Protein AF-A0A953UYG4-F1 (afdb_monomer_lite)

Foldseek 3Di:
DDDDDDDDDDDDDDDDDDDDDDDDDDDDDDDDDDDDDDDDDDDDDDDDDDDDDDDPPPPPPPPQDWFWAFWWAFLQGRTQDLHCPVCVVSDDQADPVPRGGIDQAAPVPRHGQTGDTRDDPDDDTAGQQADPPPRHGGSNNVVLLVQLLVLLVVWPDDPVLSVCLSVLLVCQQPVDPCVVVSLVSVLVRLVVTDPVSNVVNCVSRVRRGDPVSNCSNPPDD

pLDDT: mean 76.31, std 25.93, range [29.81, 98.38]

Sequence (221 aa):
MRSAAHRDTILSDGKEKESRGGCPRTKGRKDYGQKIDGRRTLSVGQEGSRGAVGEEGEVRRRPYVKGYDVAQICPNGHVTNSSSGHLPEHNEKFCSKCGAETIAACPSCQAPIRGAYWGGMGLSYEKPSHCSACGSPYPWTSAAIAAANELAAETEISEMDRESLPDIIENLVRDTPRSTVAAARMMRILAKVKPWAAEGFKSILVDVITEGARKMIWPGP

Secondary structure (DSSP, 8-state):
---------------------PPP------------------------------------------EEEEPEE-TT--EEES-TTT-GGG--SB-TTT-PBPBSB-TTT-PBPEEEEESSS-PPP---SB-TTT-PBPHHHHHHHHHHHHHHHTS---HHHHHHHHHHHHHHHHT-TTHHHHHHHHHHHHTTS-HHHHHHHHHHHTTTS-HHHHHHHS---

Structure (mmCIF, N/CA/C/O backbone):
data_AF-A0A953UYG4-F1
#
_entry.id   AF-A0A953UYG4-F1
#
loop_
_atom_site.group_PDB
_atom_site.id
_atom_site.type_symbol
_atom_site.label_atom_id
_atom_site.label_alt_id
_atom_site.label_comp_id
_atom_site.label_asym_id
_atom_site.label_entity_id
_atom_site.label_seq_id
_atom_site.pdbx_PDB_ins_code
_atom_site.Cartn_x
_atom_site.Cartn_y
_atom_site.Cartn_z
_atom_site.occupancy
_atom_site.B_iso_or_equiv
_atom_site.auth_seq_id
_atom_site.auth_comp_id
_atom_site.auth_asym_id
_atom_site.auth_atom_id
_atom_site.pdbx_PDB_model_num
ATOM 1 N N . MET A 1 1 ? -12.871 -2.999 72.176 1.00 39.38 1 MET A N 1
ATOM 2 C CA . MET A 1 1 ? -12.328 -4.005 73.114 1.00 39.38 1 MET A CA 1
ATOM 3 C C . MET A 1 1 ? -11.383 -4.912 72.331 1.00 39.38 1 MET A C 1
ATOM 5 O O . MET A 1 1 ? -11.870 -5.500 71.385 1.00 39.38 1 MET A O 1
ATOM 9 N N . ARG A 1 2 ? -10.078 -4.907 72.688 1.00 36.50 2 ARG A N 1
ATOM 10 C CA . ARG A 1 2 ? -9.062 -6.005 72.701 1.00 36.50 2 ARG A CA 1
ATOM 11 C C . ARG A 1 2 ? -9.047 -7.014 71.519 1.00 36.50 2 ARG A C 1
ATOM 13 O O . ARG A 1 2 ? -10.085 -7.557 71.205 1.00 36.50 2 ARG A O 1
ATOM 20 N N . SER A 1 3 ? -7.939 -7.461 70.914 1.00 36.38 3 SER A N 1
ATOM 21 C CA . SER A 1 3 ? -6.489 -7.364 71.167 1.00 36.38 3 SER A CA 1
ATOM 22 C C . SER A 1 3 ? -5.727 -8.191 70.098 1.00 36.38 3 SER A C 1
ATOM 24 O O . SER A 1 3 ? -6.308 -9.130 69.567 1.00 36.38 3 SER A O 1
ATOM 26 N N . ALA A 1 4 ? -4.426 -7.888 69.933 1.00 41.50 4 ALA A N 1
ATOM 27 C CA . ALA A 1 4 ? -3.289 -8.721 69.471 1.00 41.50 4 ALA A CA 1
ATOM 28 C C . ALA A 1 4 ? -3.276 -9.216 68.003 1.00 41.50 4 ALA A C 1
ATOM 30 O O . ALA A 1 4 ? -4.186 -9.903 67.572 1.00 41.50 4 ALA A O 1
ATOM 31 N N . ALA A 1 5 ? -2.323 -8.877 67.124 1.00 45.81 5 ALA A N 1
ATOM 32 C CA . ALA A 1 5 ? -0.850 -8.836 67.185 1.00 45.81 5 ALA A CA 1
ATOM 33 C C . ALA A 1 5 ? -0.178 -10.213 67.356 1.00 45.81 5 ALA A C 1
ATOM 35 O O . ALA A 1 5 ? -0.148 -10.753 68.456 1.00 45.81 5 ALA A O 1
ATOM 36 N N . HIS A 1 6 ? 0.459 -10.698 66.283 1.00 42.06 6 HIS A N 1
ATOM 37 C CA . HIS A 1 6 ? 1.687 -11.489 66.361 1.00 42.06 6 HIS A CA 1
ATOM 38 C C . HIS A 1 6 ? 2.617 -11.131 65.192 1.00 42.06 6 HIS A C 1
ATOM 40 O O . HIS A 1 6 ? 2.247 -11.219 64.023 1.00 42.06 6 HIS A O 1
ATOM 46 N N . ARG A 1 7 ? 3.810 -10.659 65.565 1.00 45.12 7 ARG A N 1
ATOM 47 C CA . ARG A 1 7 ? 5.036 -10.614 64.762 1.00 45.12 7 ARG A CA 1
ATOM 48 C C . ARG A 1 7 ? 5.577 -12.042 64.633 1.00 45.12 7 ARG A C 1
ATOM 50 O O . ARG A 1 7 ? 5.354 -12.824 65.551 1.00 45.12 7 ARG A O 1
ATOM 57 N N . ASP A 1 8 ? 6.316 -12.328 63.561 1.00 38.56 8 ASP A N 1
ATOM 58 C CA . ASP A 1 8 ? 7.735 -12.681 63.688 1.00 38.56 8 ASP A CA 1
ATOM 59 C C . ASP A 1 8 ? 8.488 -12.599 62.351 1.00 38.56 8 ASP A C 1
ATOM 61 O O . ASP A 1 8 ? 7.983 -12.893 61.270 1.00 38.56 8 ASP A O 1
ATOM 65 N N . THR A 1 9 ? 9.711 -12.105 62.491 1.00 40.59 9 THR A N 1
ATOM 66 C CA . THR A 1 9 ? 10.762 -11.847 61.506 1.00 40.5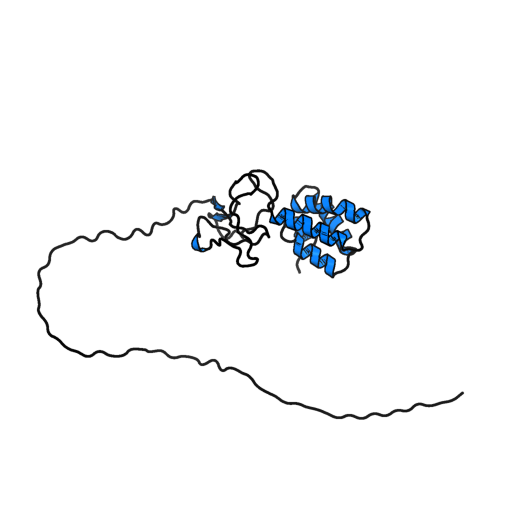9 9 THR A CA 1
ATOM 67 C C . THR A 1 9 ? 11.719 -13.049 61.497 1.00 40.59 9 THR A C 1
ATOM 69 O O . THR A 1 9 ? 11.889 -13.650 62.552 1.00 40.59 9 THR A O 1
ATOM 72 N N . ILE A 1 10 ? 12.413 -13.347 60.384 1.00 41.28 10 ILE A N 1
ATOM 73 C CA . ILE A 1 10 ? 13.892 -13.511 60.291 1.00 41.28 10 ILE A CA 1
ATOM 74 C C . ILE A 1 10 ? 14.334 -14.096 58.930 1.00 41.28 10 ILE A C 1
ATOM 76 O O . ILE A 1 10 ? 13.702 -14.972 58.351 1.00 41.28 10 ILE A O 1
ATOM 80 N N . LEU A 1 11 ? 15.452 -13.519 58.473 1.00 36.12 11 LEU A N 1
ATOM 81 C CA . LEU A 1 11 ? 16.311 -13.746 57.309 1.00 36.12 11 LEU A CA 1
ATOM 82 C C . LEU A 1 11 ? 16.712 -15.206 57.026 1.00 36.12 11 LEU A C 1
ATOM 84 O O . LEU A 1 11 ? 16.889 -15.987 57.955 1.00 36.12 11 LEU A O 1
ATOM 88 N N . SER A 1 12 ? 17.102 -15.484 55.772 1.00 35.72 12 SER A N 1
ATOM 89 C CA . SER A 1 12 ? 18.407 -16.102 55.452 1.00 35.72 12 SER A CA 1
ATOM 90 C C . SER A 1 12 ? 18.819 -15.851 53.998 1.00 35.72 12 SER A C 1
ATOM 92 O O . SER A 1 12 ? 18.030 -16.032 53.075 1.00 35.72 12 SER A O 1
ATOM 94 N N . ASP A 1 13 ? 20.081 -15.456 53.838 1.00 35.00 13 ASP A N 1
ATOM 95 C CA . ASP A 1 13 ? 20.862 -15.345 52.609 1.00 35.00 13 ASP A CA 1
ATOM 96 C C . ASP A 1 13 ? 20.917 -16.631 51.766 1.00 35.00 13 ASP A C 1
ATOM 98 O O . ASP A 1 13 ? 21.004 -17.740 52.290 1.00 35.00 13 ASP A O 1
ATOM 102 N N . GLY A 1 14 ? 21.014 -16.460 50.445 1.00 32.56 14 GLY A N 1
ATOM 103 C CA . GLY A 1 14 ? 21.319 -17.528 49.493 1.00 32.56 14 GLY A CA 1
ATOM 104 C C . GLY A 1 14 ? 21.992 -16.975 48.240 1.00 32.56 14 GLY A C 1
ATOM 105 O O . GLY A 1 14 ? 21.358 -16.805 47.205 1.00 32.56 14 GLY A O 1
ATOM 106 N N . LYS A 1 15 ? 23.288 -16.654 48.345 1.00 33.22 15 LYS A N 1
ATOM 107 C CA . LYS A 1 15 ? 24.180 -16.438 47.196 1.00 33.22 15 LYS A CA 1
ATOM 108 C C . LYS A 1 15 ? 24.344 -17.759 46.449 1.00 33.22 15 LYS A C 1
ATOM 110 O O . LYS A 1 15 ? 24.968 -18.666 46.993 1.00 33.22 15 LYS A O 1
ATOM 115 N N . GLU A 1 16 ? 23.937 -17.816 45.187 1.00 33.72 16 GLU A N 1
ATOM 116 C CA . GLU A 1 16 ? 24.403 -18.853 44.269 1.00 33.72 16 GLU A CA 1
ATOM 117 C C . GLU A 1 16 ? 25.251 -18.218 43.165 1.00 33.72 16 GLU A C 1
ATOM 119 O O . GLU A 1 16 ? 24.840 -17.306 42.445 1.00 33.72 16 GLU A O 1
ATOM 124 N N . LYS A 1 17 ? 26.513 -18.642 43.141 1.00 33.78 17 LYS A N 1
ATOM 125 C CA . LYS A 1 17 ? 27.549 -18.213 42.213 1.00 33.78 17 LYS A CA 1
ATOM 126 C C . LYS A 1 17 ? 27.496 -19.085 40.958 1.00 33.78 17 LYS A C 1
ATOM 128 O O . LYS A 1 17 ? 27.528 -20.300 41.058 1.00 33.78 17 LYS A O 1
ATOM 133 N N . GLU A 1 18 ? 27.581 -18.409 39.814 1.00 31.17 18 GLU A N 1
ATOM 134 C CA . GLU A 1 18 ? 28.552 -18.691 38.750 1.00 31.17 18 GLU A CA 1
ATOM 135 C C . GLU A 1 18 ? 28.450 -20.034 38.001 1.00 31.17 18 GLU A C 1
ATOM 137 O O . GLU A 1 18 ? 28.912 -21.073 38.456 1.00 31.17 18 GLU A O 1
ATOM 142 N N . SER A 1 19 ? 28.062 -19.967 36.724 1.00 32.56 19 SER A N 1
ATOM 143 C CA . SER A 1 19 ? 28.770 -20.752 35.710 1.00 32.56 19 SER A CA 1
ATOM 144 C C . SER A 1 19 ? 28.952 -19.947 34.425 1.00 32.56 19 SER A C 1
ATOM 146 O O . SER A 1 19 ? 28.030 -19.395 33.827 1.00 32.56 19 SER A O 1
ATOM 148 N N . ARG A 1 20 ? 30.229 -19.813 34.075 1.00 32.91 20 ARG A N 1
ATOM 149 C CA . ARG A 1 20 ? 30.775 -19.128 32.910 1.00 32.91 20 ARG A CA 1
ATOM 150 C C . ARG A 1 20 ? 30.663 -20.067 31.708 1.00 32.91 20 ARG A C 1
ATOM 152 O O . ARG A 1 20 ? 31.150 -21.189 31.773 1.00 32.91 20 ARG A O 1
ATOM 159 N N . GLY A 1 21 ? 30.113 -19.579 30.601 1.00 31.81 21 GLY A N 1
ATOM 160 C CA . GLY A 1 21 ? 30.112 -20.259 29.302 1.00 31.81 21 GLY A CA 1
ATOM 161 C C . GLY A 1 21 ? 30.611 -19.329 28.201 1.00 31.81 21 GLY A C 1
ATOM 162 O O . GLY A 1 21 ? 29.876 -19.005 27.277 1.00 31.81 21 GLY A O 1
ATOM 163 N N . GLY A 1 22 ? 31.837 -18.818 28.341 1.00 30.91 22 GLY A N 1
ATOM 164 C CA . GLY A 1 22 ? 32.493 -18.009 27.315 1.00 30.91 22 GLY A CA 1
ATOM 165 C C . GLY A 1 22 ? 33.200 -18.896 26.292 1.00 30.91 22 GLY A C 1
ATOM 166 O O . GLY A 1 22 ? 34.128 -19.618 26.647 1.00 30.91 22 GLY A O 1
ATOM 167 N N . CYS A 1 23 ? 32.796 -18.817 25.023 1.00 30.58 23 CYS A N 1
ATOM 168 C CA . CYS A 1 23 ? 33.543 -19.396 23.906 1.00 30.58 23 CYS A CA 1
ATOM 169 C C . CYS A 1 23 ? 34.694 -18.441 23.520 1.00 30.58 23 CYS A C 1
ATOM 171 O O . CYS A 1 23 ? 34.428 -17.288 23.162 1.00 30.58 23 CYS A O 1
ATOM 173 N N . PRO A 1 24 ? 35.970 -18.857 23.599 1.00 39.06 24 PRO A N 1
ATOM 174 C CA . PRO A 1 24 ? 37.096 -17.969 23.344 1.00 39.06 24 PRO A CA 1
ATOM 175 C C . PRO A 1 24 ? 37.288 -17.711 21.842 1.00 39.06 24 PRO A C 1
ATOM 177 O O . PRO A 1 24 ? 37.420 -18.633 21.040 1.00 39.06 24 PRO A O 1
ATOM 180 N N . ARG A 1 25 ? 37.357 -16.427 21.467 1.00 34.06 25 ARG A N 1
ATOM 181 C CA . ARG A 1 25 ? 37.841 -15.960 20.158 1.00 34.06 25 ARG A CA 1
ATOM 182 C C . ARG A 1 25 ? 39.358 -16.150 20.081 1.00 34.06 25 ARG A C 1
ATOM 184 O O . ARG A 1 25 ? 40.099 -15.422 20.739 1.00 34.06 25 ARG A O 1
ATOM 191 N N . THR A 1 26 ? 39.832 -17.068 19.245 1.00 38.75 26 THR A N 1
ATOM 192 C CA . THR A 1 26 ? 41.249 -17.152 18.873 1.00 38.75 26 THR A CA 1
ATOM 193 C C . THR A 1 26 ? 41.558 -16.157 17.750 1.00 38.75 26 THR A C 1
ATOM 195 O O . THR A 1 26 ? 40.914 -16.125 16.703 1.00 38.75 26 THR A O 1
ATOM 198 N N . LYS A 1 27 ? 42.551 -15.292 17.987 1.00 32.50 27 LYS A N 1
ATOM 199 C CA . LYS A 1 27 ? 43.183 -14.444 16.971 1.00 32.50 27 LYS A CA 1
ATOM 200 C C . LYS A 1 27 ? 44.289 -15.238 16.271 1.00 32.50 27 LYS A C 1
ATOM 202 O O . LYS A 1 27 ? 45.218 -15.668 16.939 1.00 32.50 27 LYS A O 1
ATOM 207 N N . GLY A 1 28 ? 44.206 -15.298 14.940 1.00 30.52 28 GLY A N 1
ATOM 208 C CA . GLY A 1 28 ? 45.319 -15.226 13.984 1.00 30.52 28 GLY A CA 1
ATOM 209 C C . GLY A 1 28 ? 46.341 -16.367 13.928 1.00 30.52 28 GLY A C 1
ATOM 210 O O . GLY A 1 28 ? 47.062 -16.607 14.885 1.00 30.52 28 GLY A O 1
ATOM 211 N N . ARG A 1 29 ? 46.562 -16.914 12.726 1.00 32.84 29 ARG A N 1
ATOM 212 C CA . ARG A 1 29 ? 47.823 -16.762 11.971 1.00 32.84 29 ARG A CA 1
ATOM 213 C C . ARG A 1 29 ? 47.749 -17.460 10.611 1.00 32.84 29 ARG A C 1
ATOM 215 O O . ARG A 1 29 ? 46.879 -18.280 10.357 1.00 32.84 29 ARG A O 1
ATOM 222 N N . LYS A 1 30 ? 48.647 -16.986 9.753 1.00 29.81 30 LYS A N 1
ATOM 223 C CA . LYS A 1 30 ? 48.839 -17.241 8.330 1.00 29.81 30 LYS A CA 1
ATOM 224 C C . LYS A 1 30 ? 49.456 -18.622 8.052 1.00 29.81 30 LYS A C 1
ATOM 226 O O . LYS A 1 30 ? 49.882 -19.309 8.972 1.00 29.81 30 LYS A O 1
ATOM 231 N N . ASP A 1 31 ? 49.602 -18.867 6.751 1.00 30.83 31 ASP A N 1
ATOM 232 C CA . ASP A 1 31 ? 50.612 -19.698 6.087 1.00 30.83 31 ASP A CA 1
ATOM 233 C C . ASP A 1 31 ? 50.230 -21.158 5.814 1.00 30.83 31 ASP A C 1
ATOM 235 O O . ASP A 1 31 ? 50.430 -22.052 6.628 1.00 30.83 31 ASP A O 1
ATOM 239 N N . TYR A 1 32 ? 49.788 -21.404 4.576 1.00 30.25 32 TYR A N 1
ATOM 240 C CA . TYR A 1 32 ? 50.032 -22.669 3.885 1.00 30.25 32 TYR A CA 1
ATOM 241 C C . TYR A 1 32 ? 50.841 -22.390 2.617 1.00 30.25 32 TYR A C 1
ATOM 243 O O . TYR A 1 32 ? 50.308 -22.184 1.530 1.00 30.25 32 TYR A O 1
ATOM 251 N N . GLY A 1 33 ? 52.160 -22.355 2.793 1.00 30.53 33 GLY A N 1
ATOM 252 C CA . GLY A 1 33 ? 53.114 -22.697 1.750 1.00 30.53 33 GLY A CA 1
ATOM 253 C C . GLY A 1 33 ? 53.632 -24.099 2.047 1.00 30.53 33 GLY A C 1
ATOM 254 O O . GLY A 1 33 ? 54.219 -24.322 3.106 1.00 30.53 33 GLY A O 1
ATOM 255 N N . GLN A 1 34 ? 53.431 -25.042 1.129 1.00 36.84 34 GLN A N 1
ATOM 256 C CA . GLN A 1 34 ? 54.135 -26.319 1.156 1.00 36.84 34 GLN A CA 1
ATOM 257 C C . GLN A 1 34 ? 54.789 -26.594 -0.192 1.00 36.84 34 GLN A C 1
ATOM 259 O O . GLN A 1 34 ? 54.310 -26.193 -1.249 1.00 36.84 34 GLN A O 1
ATOM 264 N N . LYS A 1 35 ? 55.987 -27.153 -0.064 1.00 32.31 35 LYS A N 1
ATOM 265 C CA . LYS A 1 35 ? 57.132 -27.011 -0.947 1.00 32.31 35 LYS A CA 1
ATOM 266 C C . LYS A 1 35 ? 57.137 -28.044 -2.074 1.00 32.31 35 LYS A C 1
ATOM 268 O O . LYS A 1 35 ? 56.640 -29.154 -1.936 1.00 32.31 35 LYS A O 1
ATOM 273 N N . ILE A 1 36 ? 57.782 -27.599 -3.144 1.00 38.97 36 ILE A N 1
ATOM 274 C CA . ILE A 1 36 ? 58.425 -28.309 -4.250 1.00 38.97 36 ILE A CA 1
ATOM 275 C C . ILE A 1 36 ? 59.192 -29.582 -3.847 1.00 38.97 36 ILE A C 1
ATOM 277 O O . ILE A 1 36 ? 59.795 -29.617 -2.780 1.00 38.97 36 ILE A O 1
ATOM 281 N N . ASP A 1 37 ? 59.231 -30.569 -4.751 1.00 31.84 37 ASP A N 1
ATOM 282 C CA . ASP A 1 37 ? 60.480 -31.091 -5.340 1.00 31.84 37 ASP A CA 1
ATOM 283 C C . ASP A 1 37 ? 60.201 -32.131 -6.444 1.00 31.84 37 ASP A C 1
ATOM 285 O O . ASP A 1 37 ? 59.310 -32.966 -6.306 1.00 31.84 37 ASP A O 1
ATOM 289 N N . GLY A 1 38 ? 60.979 -32.106 -7.540 1.00 30.59 38 GLY A N 1
ATOM 290 C CA . GLY A 1 38 ? 60.938 -33.197 -8.530 1.00 30.59 38 GLY A CA 1
ATOM 291 C C . GLY A 1 38 ? 61.385 -32.924 -9.974 1.00 30.59 38 GLY A C 1
ATOM 292 O O . GLY A 1 38 ? 60.670 -33.267 -10.905 1.00 30.59 38 GLY A O 1
ATOM 293 N N . ARG A 1 39 ? 62.567 -32.327 -10.160 1.00 35.28 39 ARG A N 1
ATOM 294 C CA . ARG A 1 39 ? 63.442 -32.313 -11.360 1.00 35.28 39 ARG A CA 1
ATOM 295 C C . ARG A 1 39 ? 63.070 -33.263 -12.535 1.00 35.28 39 ARG A C 1
ATOM 297 O O . ARG A 1 39 ? 63.245 -34.476 -12.427 1.00 35.28 39 ARG A O 1
ATOM 304 N N . ARG A 1 40 ? 62.805 -32.704 -13.729 1.00 35.16 40 ARG A N 1
ATOM 305 C CA . ARG A 1 40 ? 63.274 -33.264 -15.018 1.00 35.16 40 ARG A CA 1
ATOM 306 C C . ARG A 1 40 ? 63.489 -32.151 -16.059 1.00 35.16 40 ARG A C 1
ATOM 308 O O . ARG A 1 40 ? 62.920 -31.073 -15.968 1.00 35.16 40 ARG A O 1
ATOM 315 N N . THR A 1 41 ? 64.437 -32.414 -16.942 1.00 35.06 41 THR A N 1
ATOM 316 C CA . THR A 1 41 ? 65.363 -31.514 -17.637 1.00 35.06 41 THR A CA 1
ATOM 317 C C . THR A 1 41 ? 64.832 -30.786 -18.875 1.00 35.06 41 THR A C 1
ATOM 319 O O . THR A 1 41 ? 63.903 -31.228 -19.540 1.00 35.06 41 THR A O 1
ATOM 322 N N . LEU A 1 42 ? 65.534 -29.688 -19.165 1.00 32.84 42 LEU A N 1
ATOM 323 C CA . LEU A 1 42 ? 65.460 -28.759 -20.293 1.00 32.84 42 LEU A CA 1
ATOM 324 C C . LEU A 1 42 ? 65.431 -29.425 -21.680 1.00 32.84 42 LEU A C 1
ATOM 326 O O . LEU A 1 42 ? 66.208 -30.338 -21.948 1.00 32.84 42 LEU A O 1
ATOM 330 N N . SER A 1 43 ? 64.677 -28.829 -22.605 1.00 32.06 43 SER A N 1
ATOM 331 C CA . SER A 1 43 ? 65.174 -28.597 -23.966 1.00 32.06 43 SER A CA 1
ATOM 332 C C . SER A 1 43 ? 64.632 -27.270 -24.498 1.00 32.06 43 SER A C 1
ATOM 334 O O . SER A 1 43 ? 63.452 -26.949 -24.380 1.00 32.06 43 SER A O 1
ATOM 336 N N . VAL A 1 44 ? 65.576 -26.466 -24.976 1.00 31.55 44 VAL A N 1
ATOM 337 C CA . VAL A 1 44 ? 65.423 -25.133 -25.548 1.00 31.55 44 VAL A CA 1
ATOM 338 C C . VAL A 1 44 ? 64.911 -25.272 -26.979 1.00 31.55 44 VAL A C 1
ATOM 340 O O . VAL A 1 44 ? 65.448 -26.063 -27.747 1.00 31.55 44 VAL A O 1
ATOM 343 N N . GLY A 1 45 ? 63.922 -24.459 -27.336 1.00 32.28 45 GLY A N 1
ATOM 344 C CA . GLY A 1 45 ? 63.483 -24.235 -28.708 1.00 32.28 45 GLY A CA 1
ATOM 345 C C . GLY A 1 45 ? 62.920 -22.824 -28.817 1.00 32.28 45 GLY A C 1
ATOM 346 O O . GLY A 1 45 ? 61.723 -22.616 -28.647 1.00 32.28 45 GLY A O 1
ATOM 347 N N . GLN A 1 46 ? 63.803 -21.842 -29.007 1.00 32.03 46 GLN A N 1
ATOM 348 C CA . GLN A 1 46 ? 63.424 -20.514 -29.478 1.00 32.03 46 GLN A CA 1
ATOM 349 C C . GLN A 1 46 ? 63.107 -20.609 -30.965 1.00 32.03 46 GLN A C 1
ATOM 351 O O . GLN A 1 46 ? 63.980 -20.998 -31.726 1.00 32.03 46 GLN A O 1
ATOM 356 N N . GLU A 1 47 ? 61.928 -20.146 -31.365 1.00 30.77 47 GLU A N 1
ATOM 357 C CA . GLU A 1 47 ? 61.736 -19.440 -32.630 1.00 30.77 47 GLU A CA 1
ATOM 358 C C . GLU A 1 47 ? 60.503 -18.541 -32.494 1.00 30.77 47 GLU A C 1
ATOM 360 O O . GLU A 1 47 ? 59.395 -18.986 -32.200 1.00 30.77 47 GLU A O 1
ATOM 365 N N . GLY A 1 48 ? 60.732 -17.232 -32.589 1.00 30.38 48 GLY A N 1
ATOM 366 C CA . GLY A 1 48 ? 59.700 -16.220 -32.438 1.00 30.38 48 GLY A CA 1
ATOM 367 C C . GLY A 1 48 ? 58.922 -16.000 -33.728 1.00 30.38 48 GLY A C 1
ATOM 368 O O . GLY A 1 48 ? 59.491 -15.956 -34.813 1.00 30.38 48 GLY A O 1
ATOM 369 N N . SER A 1 49 ? 57.626 -15.735 -33.602 1.00 31.84 49 SER A N 1
ATOM 370 C CA . SER A 1 49 ? 56.888 -14.959 -34.598 1.00 31.84 49 SER A CA 1
ATOM 371 C C . SER A 1 49 ? 55.675 -14.279 -33.958 1.00 31.84 49 SER A C 1
ATOM 373 O O . SER A 1 49 ? 54.687 -14.893 -33.584 1.00 31.84 49 SER A O 1
ATOM 375 N N . ARG A 1 50 ? 55.838 -12.967 -33.766 1.00 31.20 50 ARG A N 1
ATOM 376 C CA . ARG A 1 50 ? 54.869 -11.893 -34.027 1.00 31.20 50 ARG A CA 1
ATOM 377 C C . ARG A 1 50 ? 53.374 -12.238 -33.882 1.00 31.20 50 ARG A C 1
ATOM 379 O O . ARG A 1 50 ? 52.765 -12.753 -34.804 1.00 31.20 50 ARG A O 1
ATOM 386 N N . GLY A 1 51 ? 52.801 -11.741 -32.785 1.00 31.20 51 GLY A N 1
ATOM 387 C CA . GLY A 1 51 ? 51.658 -10.822 -32.808 1.00 31.20 51 GLY A CA 1
ATOM 388 C C . GLY A 1 51 ? 50.300 -11.353 -33.273 1.00 31.20 51 GLY A C 1
ATOM 389 O O . GLY A 1 51 ? 50.039 -11.421 -34.464 1.00 31.20 51 GLY A O 1
ATOM 390 N N . ALA A 1 52 ? 49.389 -11.516 -32.315 1.00 33.69 52 ALA A N 1
ATOM 391 C CA . ALA A 1 52 ? 48.030 -10.976 -32.389 1.00 33.69 52 ALA A CA 1
ATOM 392 C C . ALA A 1 52 ? 47.469 -10.918 -30.959 1.00 33.69 52 ALA A C 1
ATOM 394 O O . ALA A 1 52 ? 47.032 -11.919 -30.401 1.00 33.69 52 ALA A O 1
ATOM 395 N N . VAL A 1 53 ? 47.558 -9.743 -30.338 1.00 39.00 53 VAL A N 1
ATOM 396 C CA . VAL A 1 53 ? 46.705 -9.382 -29.200 1.00 39.00 53 VAL A CA 1
ATOM 397 C C . VAL A 1 53 ? 45.363 -8.959 -29.793 1.00 39.00 53 VAL A C 1
ATOM 399 O O . VAL A 1 53 ? 45.310 -8.031 -30.595 1.00 39.00 53 VAL A O 1
ATOM 402 N N . GLY A 1 54 ? 44.309 -9.674 -29.427 1.00 40.00 54 GLY A N 1
ATOM 403 C CA . GLY A 1 54 ? 42.913 -9.425 -29.778 1.00 40.00 54 GLY A CA 1
ATOM 404 C C . GLY A 1 54 ? 42.153 -10.701 -29.420 1.00 40.00 54 GLY A C 1
ATOM 405 O O . GLY A 1 54 ? 42.554 -11.772 -29.843 1.00 40.00 54 GLY A O 1
ATOM 406 N N . GLU A 1 55 ? 41.148 -10.724 -28.562 1.00 42.47 55 GLU A N 1
ATOM 407 C CA . GLU A 1 55 ? 40.215 -9.685 -28.161 1.00 42.47 55 GLU A CA 1
ATOM 408 C C . GLU A 1 55 ? 40.349 -9.397 -26.662 1.00 42.47 55 GLU A C 1
ATOM 410 O O . GLU A 1 55 ? 40.182 -10.279 -25.817 1.00 42.47 55 GLU A O 1
ATOM 415 N N . GLU A 1 56 ? 40.633 -8.142 -26.315 1.00 37.66 56 GLU A N 1
ATOM 416 C CA . GLU A 1 56 ? 40.326 -7.657 -24.977 1.00 37.66 56 GLU A CA 1
ATOM 417 C C . GLU A 1 56 ? 38.815 -7.792 -24.803 1.00 37.66 56 GLU A C 1
ATOM 419 O O . GLU A 1 56 ? 38.042 -7.164 -25.526 1.00 37.66 56 GLU A O 1
ATOM 424 N N . GLY A 1 57 ? 38.401 -8.672 -23.890 1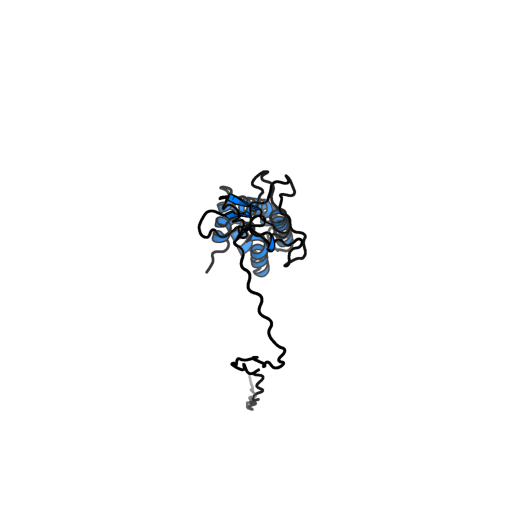.00 43.81 57 GLY A N 1
ATOM 425 C CA . GLY A 1 57 ? 37.009 -8.843 -23.517 1.00 43.81 57 GLY A CA 1
ATOM 426 C C . GLY A 1 57 ? 36.445 -7.497 -23.095 1.00 43.81 57 GLY A C 1
ATOM 427 O O . GLY A 1 57 ? 36.688 -7.029 -21.982 1.00 43.81 57 GLY A O 1
ATOM 428 N N . GLU A 1 58 ? 35.712 -6.868 -24.007 1.00 43.28 58 GLU A N 1
ATOM 429 C CA . GLU A 1 58 ? 34.969 -5.655 -23.749 1.00 43.28 58 GLU A CA 1
ATOM 430 C C . GLU A 1 58 ? 33.989 -5.990 -22.628 1.00 43.28 58 GLU A C 1
ATOM 432 O O . GLU A 1 58 ? 32.979 -6.671 -22.830 1.00 43.28 58 GLU A O 1
ATOM 437 N N . VAL A 1 59 ? 34.321 -5.572 -21.402 1.00 50.97 59 VAL A N 1
ATOM 438 C CA . VAL A 1 59 ? 33.359 -5.522 -20.307 1.00 50.97 59 VAL A CA 1
ATOM 439 C C . VAL A 1 59 ? 32.239 -4.658 -20.849 1.00 50.97 59 VAL A C 1
ATOM 441 O O . VAL A 1 59 ? 32.383 -3.437 -20.890 1.00 50.97 59 VAL A O 1
ATOM 444 N N . ARG A 1 60 ? 31.167 -5.294 -21.339 1.00 57.00 60 ARG A N 1
ATOM 445 C CA . ARG A 1 60 ? 29.969 -4.630 -21.843 1.00 57.00 60 ARG A CA 1
ATOM 446 C C . ARG A 1 60 ? 29.454 -3.763 -20.709 1.00 57.00 60 ARG A C 1
ATOM 448 O O . ARG A 1 60 ? 28.699 -4.227 -19.855 1.00 57.00 60 ARG A O 1
ATOM 455 N N . ARG A 1 61 ? 29.908 -2.511 -20.657 1.00 59.62 61 ARG A N 1
ATOM 456 C CA . ARG A 1 61 ? 29.379 -1.521 -19.735 1.00 59.62 61 ARG A CA 1
ATOM 457 C C . ARG A 1 61 ? 27.935 -1.369 -20.164 1.00 59.62 61 ARG A C 1
ATOM 459 O O . ARG A 1 61 ? 27.671 -0.814 -21.229 1.00 59.62 61 ARG A O 1
ATOM 466 N N . ARG A 1 62 ? 27.015 -1.951 -19.386 1.00 59.44 62 ARG A N 1
ATOM 467 C CA . ARG A 1 62 ? 25.581 -1.760 -19.600 1.00 59.44 62 ARG A CA 1
ATOM 468 C C . ARG A 1 62 ? 25.375 -0.249 -19.743 1.00 59.44 62 ARG A C 1
ATOM 470 O O . ARG A 1 62 ? 25.836 0.478 -18.858 1.00 59.44 62 ARG A O 1
ATOM 477 N N . PRO A 1 63 ? 24.808 0.236 -20.862 1.00 60.59 63 PRO A N 1
ATOM 478 C CA . PRO A 1 63 ? 24.637 1.664 -21.059 1.00 60.59 63 PRO A CA 1
ATOM 479 C C . PRO A 1 63 ? 23.862 2.205 -19.861 1.00 60.59 63 PRO A C 1
ATOM 481 O O . PRO A 1 63 ? 22.829 1.653 -19.485 1.00 60.59 63 PRO A O 1
ATOM 484 N N . TYR A 1 64 ? 24.410 3.233 -19.217 1.00 66.06 64 TYR A N 1
ATOM 485 C CA . TYR A 1 64 ? 23.784 3.886 -18.075 1.00 66.06 64 TYR A CA 1
ATOM 486 C C . TYR A 1 64 ? 22.569 4.666 -18.585 1.00 66.06 64 TYR A C 1
ATOM 488 O O . TYR A 1 64 ? 22.666 5.844 -18.933 1.00 66.06 64 TYR A O 1
ATOM 496 N N . VAL A 1 65 ? 21.437 3.978 -18.725 1.00 69.19 65 VAL A N 1
ATOM 497 C CA . VAL A 1 65 ? 20.174 4.586 -19.138 1.00 69.19 65 VAL A CA 1
ATOM 498 C C . VAL A 1 65 ? 19.534 5.191 -17.900 1.00 69.19 65 VAL A C 1
ATOM 500 O O . VAL A 1 65 ? 19.257 4.494 -16.926 1.00 69.19 65 VAL A O 1
ATOM 503 N N . LYS A 1 66 ? 19.310 6.507 -17.928 1.00 82.88 66 LYS A N 1
ATOM 504 C CA . LYS A 1 66 ? 18.570 7.180 -16.863 1.00 82.88 66 LYS A CA 1
ATOM 505 C C . LYS A 1 66 ? 17.089 6.825 -16.974 1.00 82.88 66 LYS A C 1
ATOM 507 O O . LYS A 1 66 ? 16.509 6.999 -18.044 1.00 82.88 66 LYS A O 1
ATOM 512 N N . GLY A 1 67 ? 16.472 6.367 -15.892 1.00 88.94 67 GLY A N 1
ATOM 513 C CA . GLY A 1 67 ? 15.059 6.008 -15.884 1.00 88.94 67 GLY A CA 1
ATOM 514 C C . GLY A 1 67 ? 14.641 5.179 -14.676 1.00 88.94 67 GLY A C 1
ATOM 515 O O . GLY A 1 67 ? 15.459 4.775 -13.852 1.00 88.94 67 GLY A O 1
ATOM 516 N N . TYR A 1 68 ? 13.338 4.932 -14.580 1.00 92.31 68 TYR A N 1
ATOM 517 C CA . TYR A 1 68 ? 12.802 3.955 -13.639 1.00 92.31 68 TYR A CA 1
ATOM 518 C C . TYR A 1 68 ? 13.066 2.541 -14.152 1.00 92.31 68 TYR A C 1
ATOM 520 O O . TYR A 1 68 ? 12.802 2.245 -15.317 1.00 92.31 68 TYR A O 1
ATOM 528 N N . ASP A 1 69 ? 13.553 1.678 -13.269 1.00 93.81 69 ASP A N 1
ATOM 529 C CA . ASP A 1 69 ? 13.608 0.240 -13.507 1.00 93.81 69 ASP A CA 1
ATOM 530 C C . ASP A 1 69 ? 12.230 -0.403 -13.245 1.00 93.81 69 ASP A C 1
ATOM 532 O O . ASP A 1 69 ? 11.233 0.279 -12.984 1.00 93.81 69 ASP A O 1
ATOM 536 N N . VAL A 1 70 ? 12.177 -1.728 -13.291 1.00 95.94 70 VAL A N 1
ATOM 537 C CA . VAL A 1 70 ? 11.039 -2.555 -12.914 1.00 95.94 70 VAL A CA 1
ATOM 538 C C . VAL A 1 70 ? 11.295 -3.164 -11.539 1.00 95.94 70 VAL A C 1
ATOM 540 O O . VAL A 1 70 ? 12.355 -3.749 -11.300 1.00 95.94 70 VAL A O 1
ATOM 543 N N . ALA A 1 71 ? 10.327 -3.059 -10.632 1.00 97.44 71 ALA A N 1
ATOM 544 C CA . ALA A 1 71 ? 10.383 -3.739 -9.343 1.00 97.44 71 ALA A CA 1
ATOM 545 C C . ALA A 1 71 ? 9.727 -5.123 -9.396 1.00 97.44 71 ALA A C 1
ATOM 547 O O . ALA A 1 71 ? 8.686 -5.303 -10.019 1.00 97.44 71 ALA A O 1
ATOM 548 N N . GLN A 1 72 ? 10.302 -6.070 -8.656 1.00 97.75 72 GLN A N 1
ATOM 549 C CA . GLN A 1 72 ? 9.681 -7.322 -8.252 1.00 97.75 72 GLN A CA 1
ATOM 550 C C . GLN A 1 72 ? 9.213 -7.235 -6.801 1.00 97.75 72 GLN A C 1
ATOM 552 O O . GLN A 1 72 ? 10.004 -7.045 -5.867 1.00 97.75 72 GLN A O 1
ATOM 557 N N . ILE A 1 73 ? 7.911 -7.400 -6.607 1.00 97.81 73 ILE A N 1
ATOM 558 C CA . ILE A 1 73 ? 7.249 -7.283 -5.307 1.00 97.81 73 ILE A CA 1
ATOM 559 C C . ILE A 1 73 ? 6.277 -8.448 -5.176 1.00 97.81 73 ILE A C 1
ATOM 561 O O . ILE A 1 73 ? 5.613 -8.812 -6.142 1.00 97.81 73 ILE A O 1
ATOM 565 N N . CYS A 1 74 ? 6.184 -9.068 -4.003 1.00 97.75 74 CYS A N 1
ATOM 566 C CA . CYS A 1 74 ? 5.175 -10.104 -3.795 1.00 97.75 74 CYS A CA 1
ATOM 567 C C . CYS A 1 74 ? 3.777 -9.500 -3.556 1.00 97.75 74 CYS A C 1
ATOM 569 O O . CYS A 1 74 ? 3.676 -8.341 -3.146 1.00 97.75 74 CYS A O 1
ATOM 571 N N . PRO A 1 75 ? 2.688 -10.269 -3.730 1.00 97.00 75 PRO A N 1
ATOM 572 C CA . PRO A 1 75 ? 1.329 -9.807 -3.451 1.00 97.00 75 PRO A CA 1
ATOM 573 C C . PRO A 1 75 ? 1.108 -9.275 -2.027 1.00 97.00 75 PRO A C 1
ATOM 575 O O . PRO A 1 75 ? 0.229 -8.447 -1.832 1.00 97.00 75 PRO A O 1
ATOM 578 N N . ASN A 1 76 ? 1.939 -9.682 -1.060 1.00 95.62 76 ASN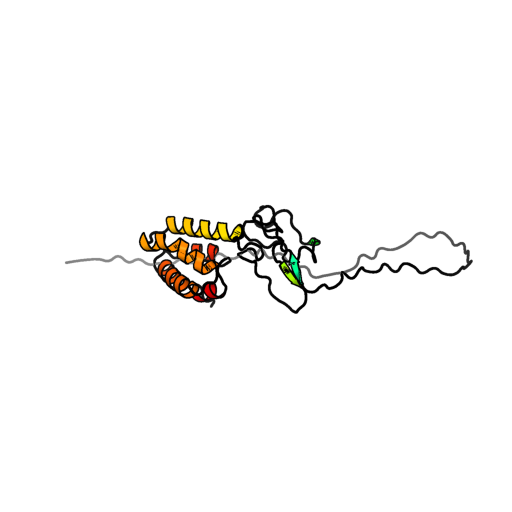 A N 1
ATOM 579 C CA . ASN A 1 76 ? 1.907 -9.185 0.322 1.00 95.62 76 ASN A CA 1
ATOM 580 C C . ASN A 1 76 ? 2.723 -7.891 0.527 1.00 95.62 76 ASN A C 1
ATOM 582 O O . ASN A 1 76 ? 2.790 -7.365 1.632 1.00 95.62 76 ASN A O 1
ATOM 586 N N . GLY A 1 77 ? 3.368 -7.368 -0.519 1.00 95.19 77 GLY A N 1
ATOM 587 C CA . GLY A 1 77 ? 4.019 -6.056 -0.500 1.00 95.19 77 GLY A CA 1
ATOM 588 C C . GLY A 1 77 ? 5.473 -6.060 -0.036 1.00 95.19 77 GLY A C 1
ATOM 589 O O . GLY A 1 77 ? 6.015 -4.990 0.256 1.00 95.19 77 GLY A O 1
ATOM 590 N N . HIS A 1 78 ? 6.119 -7.227 0.030 1.00 96.00 78 HIS A N 1
ATOM 591 C CA . HIS A 1 78 ? 7.561 -7.319 0.243 1.00 96.00 78 HIS A CA 1
ATOM 592 C C . HIS A 1 78 ? 8.301 -7.056 -1.069 1.00 96.00 78 HIS A C 1
ATOM 594 O O . HIS A 1 78 ? 8.155 -7.804 -2.038 1.00 96.00 78 HIS A O 1
ATOM 600 N N . VAL A 1 79 ? 9.115 -6.000 -1.083 1.00 96.50 79 VAL A N 1
ATOM 601 C CA . VAL A 1 79 ? 10.011 -5.687 -2.200 1.00 96.50 79 VAL A CA 1
ATOM 602 C C . VAL A 1 79 ? 11.148 -6.706 -2.204 1.00 96.50 79 VAL A C 1
ATOM 604 O O . VAL A 1 79 ? 11.885 -6.803 -1.224 1.00 96.50 79 VAL A O 1
ATOM 607 N N . THR A 1 80 ? 11.264 -7.467 -3.291 1.00 96.50 80 THR A N 1
ATOM 608 C CA . THR A 1 80 ? 12.344 -8.452 -3.487 1.00 96.50 80 THR A CA 1
ATOM 609 C C . THR A 1 80 ? 13.498 -7.839 -4.263 1.00 96.50 80 THR A C 1
ATOM 611 O O . THR A 1 80 ? 14.640 -7.899 -3.825 1.00 96.50 80 THR A O 1
ATOM 614 N N . ASN A 1 81 ? 13.184 -7.128 -5.345 1.00 96.00 81 ASN A N 1
ATOM 615 C CA . ASN A 1 81 ? 14.154 -6.359 -6.102 1.00 96.00 81 ASN A CA 1
ATOM 616 C C . ASN A 1 81 ? 13.499 -5.078 -6.611 1.00 96.00 81 ASN A C 1
ATOM 618 O O . ASN A 1 81 ? 12.488 -5.137 -7.299 1.00 96.00 81 ASN A O 1
ATOM 622 N N . SER A 1 82 ? 14.050 -3.909 -6.300 1.00 95.56 82 SER A N 1
ATOM 623 C CA . SER A 1 82 ? 13.552 -2.644 -6.856 1.00 95.56 82 SER A CA 1
ATOM 624 C C . SER A 1 82 ? 14.111 -2.347 -8.252 1.00 95.56 82 SER A C 1
ATOM 626 O O . SER A 1 82 ? 13.676 -1.390 -8.881 1.00 95.56 82 SER A O 1
ATOM 628 N N . SER A 1 83 ? 15.081 -3.132 -8.725 1.00 94.44 83 SER A N 1
ATOM 629 C CA . SER A 1 83 ? 15.874 -2.872 -9.928 1.00 94.44 83 SER A CA 1
ATOM 630 C C . SER A 1 83 ? 16.090 -4.144 -10.754 1.00 94.44 83 SER A C 1
ATOM 632 O O . SER A 1 83 ? 17.221 -4.548 -11.017 1.00 94.44 83 SER A O 1
ATOM 634 N N . SER A 1 84 ? 15.002 -4.825 -11.116 1.00 94.69 84 SER A N 1
ATOM 635 C CA . SER A 1 84 ? 15.057 -6.163 -11.727 1.00 94.69 84 SER A CA 1
ATOM 636 C C . SER A 1 84 ? 15.698 -6.221 -13.113 1.00 94.69 84 SER A C 1
ATOM 638 O O . SER A 1 84 ? 16.224 -7.271 -13.493 1.00 94.69 84 SER A O 1
ATOM 640 N N . GLY A 1 85 ? 15.695 -5.115 -13.864 1.00 92.00 85 GLY A N 1
ATOM 641 C CA . GLY A 1 85 ? 16.398 -5.005 -15.137 1.00 92.00 85 GLY A CA 1
ATOM 642 C C . GLY A 1 85 ? 17.897 -4.754 -14.961 1.00 92.00 85 GLY A C 1
ATOM 643 O O . GLY A 1 85 ? 18.715 -5.385 -15.641 1.00 92.00 85 GLY A O 1
ATOM 644 N N . HIS A 1 86 ? 18.278 -3.857 -14.045 1.00 90.81 86 HIS A N 1
ATOM 645 C CA . HIS A 1 86 ? 19.684 -3.512 -13.810 1.00 90.81 86 HIS A CA 1
ATOM 646 C C . HIS A 1 86 ? 20.432 -4.565 -12.991 1.00 90.81 86 HIS A C 1
ATOM 648 O O . HIS A 1 86 ? 21.576 -4.863 -13.332 1.00 90.81 86 HIS A O 1
ATOM 654 N N . LEU A 1 87 ? 19.786 -5.137 -11.972 1.00 90.94 87 LEU A N 1
ATOM 655 C CA . LEU A 1 87 ? 20.344 -6.115 -11.033 1.00 90.94 87 LEU A CA 1
ATOM 656 C C . LEU A 1 87 ? 19.555 -7.438 -11.075 1.00 90.94 87 LEU A C 1
ATOM 658 O O . LEU A 1 87 ? 18.931 -7.815 -10.077 1.00 90.94 87 LEU A O 1
ATOM 662 N N . PRO A 1 88 ? 19.519 -8.150 -12.217 1.00 94.81 88 PRO A N 1
ATOM 663 C CA . PRO A 1 88 ? 18.740 -9.380 -12.355 1.00 94.81 88 PRO A CA 1
ATOM 664 C C . PRO A 1 88 ? 19.189 -10.511 -11.417 1.00 94.81 88 PRO A C 1
ATOM 666 O O . PRO A 1 88 ? 18.413 -11.421 -11.146 1.00 94.81 88 PRO A O 1
ATOM 669 N N . GLU A 1 89 ? 20.414 -10.462 -10.897 1.00 94.56 89 GLU A N 1
ATOM 670 C CA . GLU A 1 89 ? 20.955 -11.393 -9.901 1.00 94.56 89 GLU A CA 1
ATOM 671 C C . GLU A 1 89 ? 20.225 -11.353 -8.550 1.00 94.56 89 GLU A C 1
ATOM 673 O O . GLU A 1 89 ? 20.331 -12.298 -7.771 1.00 94.56 89 GLU A O 1
ATOM 678 N N . HIS A 1 90 ? 19.477 -10.283 -8.273 1.00 94.12 90 HIS A N 1
ATOM 679 C CA . HIS A 1 90 ? 18.638 -10.157 -7.080 1.00 94.12 90 HIS A CA 1
ATOM 680 C C . HIS A 1 90 ? 17.178 -10.546 -7.334 1.00 94.12 90 HIS A C 1
ATOM 682 O O . HIS A 1 90 ? 16.348 -10.424 -6.436 1.00 94.12 90 HIS A O 1
ATOM 688 N N . ASN A 1 91 ? 16.838 -10.996 -8.545 1.00 96.25 91 ASN A N 1
ATOM 689 C CA . ASN A 1 91 ? 15.482 -11.426 -8.848 1.00 96.25 91 ASN A CA 1
ATOM 690 C C . ASN A 1 91 ? 15.153 -12.729 -8.115 1.00 96.25 91 ASN A C 1
ATOM 692 O O . ASN A 1 91 ? 15.846 -13.735 -8.258 1.00 96.25 91 ASN A O 1
ATOM 696 N N . GLU A 1 92 ? 14.040 -12.732 -7.388 1.00 95.88 92 GLU A N 1
ATOM 697 C CA . GLU A 1 92 ? 13.534 -13.908 -6.686 1.00 95.88 92 GLU A CA 1
ATOM 698 C C . GLU A 1 92 ? 12.187 -14.310 -7.289 1.00 95.88 92 GLU A C 1
ATOM 700 O O . GLU A 1 92 ? 11.264 -13.499 -7.335 1.00 95.88 92 GLU A O 1
ATOM 705 N N . LYS A 1 93 ? 12.034 -15.567 -7.733 1.00 97.50 93 LYS A N 1
ATOM 706 C CA . LYS A 1 93 ? 10.733 -16.064 -8.225 1.00 97.50 93 LYS A CA 1
ATOM 707 C C . LYS A 1 93 ? 9.681 -16.093 -7.110 1.00 97.50 93 LYS A C 1
ATOM 709 O O . LYS A 1 93 ? 8.518 -15.782 -7.340 1.00 97.50 93 LYS A O 1
ATOM 714 N N . PHE A 1 94 ? 10.098 -16.442 -5.898 1.00 98.38 94 PHE A N 1
ATOM 715 C CA . PHE A 1 94 ? 9.253 -16.465 -4.710 1.00 98.38 94 PHE A CA 1
ATOM 716 C C . PHE A 1 94 ? 9.872 -15.588 -3.638 1.00 98.38 94 PHE A C 1
ATOM 718 O O . PHE A 1 94 ? 11.085 -15.586 -3.459 1.00 98.38 94 PHE A O 1
ATOM 725 N N . CYS A 1 95 ? 9.032 -14.872 -2.904 1.00 97.75 95 CYS A N 1
ATOM 726 C CA . CYS A 1 95 ? 9.469 -14.006 -1.828 1.00 97.75 95 CYS A CA 1
ATOM 727 C C . CYS A 1 95 ? 10.146 -14.806 -0.712 1.00 97.75 95 CYS A C 1
ATOM 729 O O . CYS A 1 95 ? 9.493 -15.613 -0.049 1.00 97.75 95 CYS A O 1
ATOM 731 N N . SER A 1 96 ? 11.407 -14.493 -0.420 1.00 97.06 96 SER A N 1
ATOM 732 C CA . SER A 1 96 ? 12.158 -15.073 0.702 1.00 97.06 96 SER A CA 1
ATOM 733 C C . SER A 1 96 ? 11.527 -14.842 2.087 1.00 97.06 96 SER A C 1
ATOM 735 O O . SER A 1 96 ? 11.823 -15.581 3.023 1.00 97.06 96 SER A O 1
ATOM 737 N N . LYS A 1 97 ? 10.628 -13.856 2.236 1.00 96.44 97 LYS A N 1
ATOM 738 C CA . LYS A 1 97 ? 9.953 -13.543 3.511 1.00 96.44 97 LYS A CA 1
ATOM 739 C C . LYS A 1 97 ? 8.654 -14.313 3.743 1.00 96.44 97 LYS A C 1
ATOM 741 O O . LYS A 1 97 ? 8.339 -14.624 4.884 1.00 96.44 97 LYS A O 1
ATOM 746 N N . CYS A 1 98 ? 7.864 -14.563 2.697 1.00 96.94 98 CYS A N 1
ATOM 747 C CA . CYS A 1 98 ? 6.512 -15.123 2.850 1.00 96.94 98 CYS A CA 1
ATOM 748 C C . CYS A 1 98 ? 6.151 -16.232 1.852 1.00 96.94 98 CYS A C 1
ATOM 750 O O . CYS A 1 98 ? 5.020 -16.702 1.867 1.00 96.94 98 CYS A O 1
ATOM 752 N N . GLY A 1 99 ? 7.055 -16.618 0.950 1.00 97.50 99 GLY A N 1
ATOM 753 C CA . GLY A 1 99 ? 6.856 -17.716 -0.004 1.00 97.50 99 GLY A CA 1
ATOM 754 C C . GLY A 1 99 ? 5.928 -17.424 -1.189 1.00 97.50 99 GLY A C 1
ATOM 755 O O . GLY A 1 99 ? 5.823 -18.254 -2.085 1.00 97.50 99 GLY A O 1
ATOM 756 N N . ALA A 1 100 ? 5.276 -16.259 -1.238 1.00 97.88 100 ALA A N 1
ATOM 757 C CA . ALA A 1 100 ? 4.402 -15.887 -2.353 1.00 97.88 100 ALA A CA 1
ATOM 758 C C . ALA A 1 100 ? 5.207 -15.615 -3.637 1.00 97.88 100 ALA A C 1
ATOM 760 O O . ALA A 1 100 ? 6.286 -15.019 -3.572 1.00 97.88 100 ALA A O 1
ATOM 761 N N . GLU A 1 101 ? 4.674 -16.012 -4.795 1.00 98.25 101 GLU A N 1
ATOM 762 C CA . GLU A 1 101 ? 5.278 -15.718 -6.103 1.00 98.25 101 GLU A CA 1
ATOM 763 C C . GLU A 1 101 ? 5.357 -14.203 -6.327 1.00 98.25 101 GLU A C 1
ATOM 765 O O . GLU A 1 101 ? 4.418 -13.468 -6.012 1.00 98.25 101 GLU A O 1
ATOM 770 N N . THR A 1 102 ? 6.501 -13.715 -6.806 1.00 97.81 102 THR A N 1
ATOM 771 C CA . THR A 1 102 ? 6.712 -12.283 -7.031 1.00 97.81 102 THR A CA 1
ATOM 772 C C . THR A 1 102 ? 6.081 -11.839 -8.343 1.00 97.81 102 THR A C 1
ATOM 774 O O . THR A 1 102 ? 6.024 -12.580 -9.322 1.00 97.81 102 THR A O 1
ATOM 777 N N . ILE A 1 103 ? 5.614 -10.593 -8.376 1.00 98.38 103 ILE A N 1
ATOM 778 C CA . ILE A 1 103 ? 5.090 -9.960 -9.581 1.00 98.38 103 ILE A CA 1
ATOM 779 C C . ILE A 1 103 ? 5.993 -8.798 -9.987 1.00 98.38 103 ILE A C 1
ATOM 781 O O . ILE A 1 103 ? 6.504 -8.067 -9.140 1.00 98.38 103 ILE A O 1
ATOM 785 N N . ALA A 1 104 ? 6.180 -8.639 -11.297 1.00 97.88 104 ALA A N 1
ATOM 786 C CA . ALA A 1 104 ? 6.911 -7.525 -11.910 1.00 97.88 104 ALA A CA 1
ATOM 787 C C . ALA A 1 104 ? 6.002 -6.605 -12.744 1.00 97.88 104 ALA A C 1
ATOM 789 O O . ALA A 1 104 ? 6.440 -5.586 -13.274 1.00 97.88 104 ALA A O 1
ATOM 790 N N . ALA A 1 105 ? 4.726 -6.971 -12.873 1.00 98.25 105 ALA A N 1
ATOM 791 C CA . ALA A 1 105 ? 3.732 -6.274 -13.670 1.00 98.25 105 ALA A CA 1
ATOM 792 C C . ALA A 1 105 ? 2.417 -6.156 -12.897 1.00 98.25 105 ALA A C 1
ATOM 794 O O . ALA A 1 105 ? 2.089 -6.989 -12.050 1.00 98.25 105 ALA A O 1
ATOM 795 N N . CYS A 1 106 ? 1.660 -5.104 -13.193 1.00 98.38 106 CYS A N 1
ATOM 796 C CA . CYS A 1 106 ? 0.332 -4.892 -12.650 1.00 98.38 106 CYS A CA 1
ATOM 797 C C . CYS A 1 106 ? -0.595 -6.046 -13.070 1.00 98.38 106 CYS A C 1
ATOM 799 O O . CYS A 1 106 ? -0.787 -6.242 -14.269 1.00 98.38 106 CYS A O 1
ATOM 801 N N . PRO A 1 107 ? -1.246 -6.757 -12.132 1.00 98.00 107 PRO A N 1
ATOM 802 C CA . PRO A 1 107 ? -2.165 -7.837 -12.489 1.00 98.00 107 PRO A CA 1
ATOM 803 C C . PRO A 1 107 ? -3.348 -7.372 -13.353 1.00 98.00 107 PRO A C 1
ATOM 805 O O . PRO A 1 107 ? -3.872 -8.147 -14.146 1.00 98.00 107 PRO A O 1
ATOM 808 N N . SER A 1 108 ? -3.748 -6.101 -13.231 1.00 97.88 108 SER A N 1
ATOM 809 C CA . SER A 1 108 ? -4.926 -5.537 -13.901 1.00 97.88 108 SER A CA 1
ATOM 810 C C . SER A 1 108 ? -4.671 -5.089 -15.342 1.00 97.88 108 SER A C 1
ATOM 812 O O . SER A 1 108 ? -5.561 -5.206 -16.175 1.00 97.88 108 SER A O 1
ATOM 814 N N . CYS A 1 109 ? -3.481 -4.561 -15.649 1.00 98.00 109 CYS A N 1
ATOM 815 C CA . CYS A 1 109 ? -3.172 -4.005 -16.976 1.00 98.00 109 CYS A CA 1
ATOM 816 C C . CYS A 1 109 ? -1.840 -4.474 -17.575 1.00 98.00 109 CYS A C 1
ATOM 818 O O . CYS A 1 109 ? -1.476 -4.035 -18.660 1.00 98.00 109 CYS A O 1
ATOM 820 N N . GLN A 1 110 ? -1.098 -5.333 -16.872 1.00 98.12 110 GLN A N 1
ATOM 821 C CA . GLN A 1 110 ? 0.211 -5.869 -17.267 1.00 98.12 110 GLN A CA 1
ATOM 822 C C . GLN A 1 110 ? 1.327 -4.823 -17.445 1.00 98.12 110 GLN A C 1
ATOM 824 O O . GLN A 1 110 ? 2.441 -5.171 -17.831 1.00 98.12 110 GLN A O 1
ATOM 829 N N . ALA A 1 111 ? 1.086 -3.551 -17.107 1.00 97.94 111 ALA A N 1
ATOM 830 C CA . ALA A 1 111 ? 2.138 -2.541 -17.095 1.00 97.94 111 ALA A CA 1
ATOM 831 C C . ALA A 1 111 ? 3.227 -2.897 -16.060 1.00 97.94 111 ALA A C 1
ATOM 833 O O . ALA A 1 111 ? 2.875 -3.307 -14.948 1.00 97.94 111 ALA A O 1
ATOM 834 N N . PRO A 1 112 ? 4.525 -2.712 -16.369 1.00 97.81 112 PRO A N 1
ATOM 835 C CA . PRO A 1 112 ? 5.605 -2.975 -15.423 1.00 97.81 112 PRO A CA 1
ATOM 836 C C . PRO A 1 112 ? 5.453 -2.174 -14.127 1.00 97.81 112 PRO A C 1
ATOM 838 O O . PRO A 1 112 ? 5.098 -0.991 -14.145 1.00 97.81 112 PRO A O 1
ATOM 841 N N . ILE A 1 113 ? 5.741 -2.808 -12.991 1.00 97.94 113 ILE A N 1
ATOM 842 C CA . ILE A 1 113 ? 5.714 -2.140 -11.688 1.00 97.94 113 ILE A CA 1
ATOM 843 C C . ILE A 1 113 ? 6.913 -1.203 -11.616 1.00 97.94 113 ILE A C 1
ATOM 845 O O . ILE A 1 113 ? 8.056 -1.633 -11.757 1.00 97.94 113 ILE A O 1
ATOM 849 N N . ARG A 1 114 ? 6.657 0.084 -11.366 1.00 96.06 114 ARG A N 1
ATOM 850 C CA . ARG A 1 114 ? 7.706 1.101 -11.260 1.00 96.06 114 ARG A CA 1
ATOM 851 C C . ARG A 1 114 ? 8.700 0.742 -10.149 1.00 96.06 114 ARG A C 1
ATOM 853 O O . ARG A 1 114 ? 8.329 0.641 -8.976 1.00 96.06 114 ARG A O 1
ATOM 860 N N . GLY A 1 115 ? 9.953 0.560 -10.546 1.00 95.00 115 GLY A N 1
ATOM 861 C CA . GLY A 1 115 ? 11.091 0.282 -9.682 1.00 95.00 115 GLY A CA 1
ATOM 862 C C . GLY A 1 115 ? 11.859 1.528 -9.266 1.00 95.00 115 GLY A C 1
ATOM 863 O O . GLY A 1 115 ? 11.356 2.650 -9.340 1.00 95.00 115 GLY A O 1
ATOM 864 N N . ALA A 1 116 ? 13.081 1.323 -8.787 1.00 92.94 116 ALA A N 1
ATOM 865 C CA . ALA A 1 116 ? 13.977 2.392 -8.388 1.00 92.94 116 ALA A CA 1
ATOM 866 C C . ALA A 1 116 ? 14.386 3.239 -9.595 1.00 92.94 116 ALA A C 1
ATOM 868 O O . ALA A 1 116 ? 14.481 2.758 -10.726 1.00 92.94 116 ALA A O 1
ATOM 869 N N . TYR A 1 117 ? 14.633 4.519 -9.342 1.00 90.62 117 TYR A N 1
ATOM 870 C CA . TYR A 1 117 ? 15.148 5.422 -10.356 1.00 90.62 117 TYR A CA 1
ATOM 871 C C . TYR A 1 117 ? 16.673 5.321 -10.431 1.00 90.62 117 TYR A C 1
ATOM 873 O O . TYR A 1 117 ? 17.372 5.615 -9.461 1.00 90.62 117 TYR A O 1
ATOM 881 N N . TRP A 1 118 ? 17.184 4.953 -11.601 1.00 83.81 118 TRP A N 1
ATOM 882 C CA . TRP A 1 118 ? 18.605 4.944 -11.926 1.00 83.81 118 TRP A CA 1
ATOM 883 C C . TRP A 1 118 ? 18.913 6.215 -12.709 1.00 83.81 118 TRP A C 1
ATOM 885 O O . TRP A 1 118 ? 18.332 6.448 -13.762 1.00 83.81 118 TRP A O 1
ATOM 895 N N . GLY A 1 119 ? 19.781 7.091 -12.199 1.00 76.31 119 GLY A N 1
ATOM 896 C CA . GLY A 1 119 ? 20.092 8.348 -12.899 1.00 76.31 119 GLY A CA 1
ATOM 897 C C . GLY A 1 119 ? 20.476 9.545 -12.032 1.00 76.31 119 GLY A C 1
ATOM 898 O O . GLY A 1 119 ? 20.782 10.604 -12.585 1.00 76.31 119 GLY A O 1
ATOM 899 N N . GLY A 1 120 ? 20.454 9.395 -10.704 1.00 72.19 120 GLY A N 1
ATOM 900 C CA . GLY A 1 120 ? 20.827 10.418 -9.725 1.00 72.19 120 GLY A CA 1
ATOM 901 C C . GLY A 1 120 ? 21.269 9.801 -8.394 1.00 72.19 120 GLY A C 1
ATOM 902 O O . GLY A 1 120 ? 21.177 8.588 -8.207 1.00 72.19 120 GLY A O 1
ATOM 903 N N . MET A 1 121 ? 21.781 10.625 -7.476 1.00 67.38 121 MET A N 1
ATOM 904 C CA . MET A 1 121 ? 22.206 10.165 -6.149 1.00 67.38 121 MET A CA 1
ATOM 905 C C . MET A 1 121 ? 21.003 9.775 -5.275 1.00 67.38 121 MET A C 1
ATOM 907 O O . MET A 1 121 ? 20.152 10.610 -4.990 1.00 67.38 121 MET A O 1
ATOM 911 N N . GLY A 1 122 ? 20.994 8.525 -4.802 1.00 59.06 122 GLY A N 1
ATOM 912 C CA . GLY A 1 122 ? 20.484 8.152 -3.477 1.00 59.06 122 GLY A CA 1
ATOM 913 C C . GLY A 1 122 ? 18.992 8.335 -3.186 1.00 59.06 122 GLY A C 1
ATOM 914 O O . GLY A 1 122 ? 18.657 8.617 -2.040 1.00 59.06 122 GLY A O 1
ATOM 915 N N . LEU A 1 123 ? 18.091 8.166 -4.159 1.00 66.00 123 LEU A N 1
ATOM 916 C CA . LEU A 1 123 ? 16.661 8.099 -3.837 1.00 66.00 123 LEU A CA 1
ATOM 917 C C . LEU A 1 123 ? 16.333 6.745 -3.193 1.00 66.00 123 LEU A C 1
ATOM 919 O O . LEU A 1 123 ? 16.548 5.693 -3.797 1.00 66.00 123 LEU A O 1
ATOM 923 N N . SER A 1 124 ? 15.802 6.773 -1.969 1.00 79.88 124 SER A N 1
ATOM 924 C CA . SER A 1 124 ? 15.204 5.597 -1.339 1.00 79.88 124 SER A CA 1
ATOM 925 C C . SER A 1 124 ? 13.998 5.146 -2.159 1.00 79.88 124 SER A C 1
ATOM 927 O O . SER A 1 124 ? 13.115 5.947 -2.464 1.00 79.88 124 SER A O 1
ATOM 929 N N . TYR A 1 125 ? 13.960 3.867 -2.529 1.00 89.56 125 TYR A N 1
ATOM 930 C CA . TYR A 1 125 ? 12.817 3.297 -3.231 1.00 89.56 125 TYR A CA 1
ATOM 931 C C . TYR A 1 125 ? 11.626 3.141 -2.279 1.00 89.56 125 TYR A C 1
ATOM 933 O O . TYR A 1 125 ? 11.745 2.481 -1.247 1.00 89.56 125 TYR A O 1
ATOM 941 N N . GLU A 1 126 ? 10.479 3.696 -2.663 1.00 89.06 126 GLU A N 1
ATOM 942 C CA . GLU A 1 126 ? 9.195 3.469 -2.004 1.00 89.06 126 GLU A CA 1
ATOM 943 C C . GLU A 1 126 ? 8.290 2.643 -2.923 1.00 89.06 126 GLU A C 1
ATOM 945 O O . GLU A 1 126 ? 8.178 2.922 -4.122 1.00 89.06 126 GLU A O 1
ATOM 950 N N . LYS A 1 127 ? 7.658 1.598 -2.372 1.00 92.88 127 LYS A N 1
ATOM 951 C CA . LYS A 1 127 ? 6.753 0.750 -3.152 1.00 92.88 127 LYS A CA 1
ATOM 952 C C . LYS A 1 127 ? 5.499 1.549 -3.527 1.00 92.88 127 LYS A C 1
ATOM 954 O O . LYS A 1 127 ? 4.892 2.163 -2.653 1.00 92.88 127 LYS A O 1
ATOM 959 N N . PRO A 1 128 ? 5.066 1.540 -4.796 1.00 93.56 128 PRO A N 1
ATOM 960 C CA . PRO A 1 128 ? 3.851 2.245 -5.181 1.00 93.56 128 PRO A CA 1
ATOM 961 C C . PRO A 1 128 ? 2.605 1.529 -4.632 1.00 93.56 128 PRO A C 1
ATOM 963 O O . PRO A 1 128 ? 2.521 0.306 -4.688 1.00 93.56 128 PRO A O 1
ATOM 966 N N . SER A 1 129 ? 1.603 2.270 -4.153 1.00 94.44 129 SER A N 1
ATOM 967 C CA . SER A 1 129 ? 0.307 1.688 -3.742 1.00 94.44 129 SER A CA 1
ATOM 968 C C . SER A 1 129 ? -0.641 1.439 -4.927 1.00 94.44 129 SER A C 1
ATOM 970 O O . SER A 1 129 ? -1.453 0.515 -4.909 1.00 94.44 129 SER A O 1
ATOM 972 N N . HIS A 1 130 ? -0.507 2.222 -6.000 1.00 95.06 130 HIS A N 1
ATOM 973 C CA . HIS A 1 130 ? -1.365 2.142 -7.185 1.00 95.06 130 HIS A CA 1
ATOM 974 C C . HIS A 1 130 ? -0.546 2.049 -8.466 1.00 95.06 130 HIS A C 1
ATOM 976 O O . HIS A 1 130 ? 0.575 2.560 -8.561 1.00 95.06 130 HIS A O 1
ATOM 982 N N . CYS A 1 131 ? -1.126 1.421 -9.483 1.00 96.56 131 CYS A N 1
ATOM 983 C CA . CYS A 1 131 ? -0.517 1.355 -10.797 1.00 96.56 131 CYS A CA 1
ATOM 984 C C . CYS A 1 131 ? -0.509 2.732 -11.471 1.00 96.56 131 CYS A C 1
ATOM 986 O O . CYS A 1 131 ? -1.555 3.349 -11.652 1.00 96.56 131 CYS A O 1
ATOM 988 N N . SER A 1 132 ? 0.659 3.183 -11.936 1.00 95.19 132 SER A N 1
ATOM 989 C CA . SER A 1 132 ? 0.781 4.451 -12.667 1.00 95.19 132 SER A CA 1
ATOM 990 C C . SER A 1 132 ? 0.191 4.416 -14.081 1.00 95.19 132 SER A C 1
ATOM 992 O O . SER A 1 132 ? 0.115 5.461 -14.716 1.00 95.19 132 SER A O 1
ATOM 994 N N . ALA A 1 133 ? -0.162 3.233 -14.596 1.00 97.12 133 ALA A N 1
ATOM 995 C CA . ALA A 1 133 ? -0.727 3.067 -15.934 1.00 97.12 133 ALA A CA 1
ATOM 996 C C . ALA A 1 133 ? -2.262 2.996 -15.924 1.00 97.12 133 ALA A C 1
ATOM 998 O O . ALA A 1 133 ? -2.897 3.649 -16.744 1.00 97.12 133 ALA A O 1
ATOM 999 N N . CYS A 1 134 ? -2.862 2.232 -15.002 1.00 97.38 134 CYS A N 1
ATOM 1000 C CA . CYS A 1 134 ? -4.319 2.046 -14.950 1.00 97.38 134 CYS A CA 1
ATOM 1001 C C . CYS A 1 134 ? -4.996 2.603 -13.689 1.00 97.38 134 CYS A C 1
ATOM 1003 O O . CYS A 1 134 ? -6.219 2.605 -13.614 1.00 97.38 134 CYS A O 1
ATOM 1005 N N . GLY A 1 135 ? -4.235 3.038 -12.681 1.00 94.50 135 GLY A N 1
ATOM 1006 C CA . GLY A 1 135 ? -4.768 3.566 -11.419 1.00 94.50 135 GLY A CA 1
ATOM 1007 C C . GLY A 1 135 ? -5.287 2.515 -10.430 1.00 94.50 135 GLY A C 1
ATOM 1008 O O . GLY A 1 135 ? -5.583 2.860 -9.290 1.00 94.50 135 GLY A O 1
ATOM 1009 N N . SER A 1 136 ? -5.372 1.237 -10.816 1.00 95.81 136 SER A N 1
ATOM 1010 C CA . SER A 1 136 ? -5.815 0.160 -9.919 1.00 95.81 136 SER A CA 1
ATOM 1011 C C . SER A 1 136 ? -4.853 -0.020 -8.734 1.00 95.81 136 SER A C 1
ATOM 1013 O O . SER A 1 136 ? -3.634 0.097 -8.923 1.00 95.81 136 SER A O 1
ATOM 1015 N N . PRO A 1 137 ? -5.364 -0.327 -7.527 1.00 95.69 137 PRO A N 1
ATOM 1016 C CA . PRO A 1 137 ? -4.518 -0.655 -6.387 1.00 95.69 137 PRO A CA 1
ATOM 1017 C C . PRO A 1 137 ? -3.759 -1.955 -6.654 1.00 95.69 137 PRO A C 1
ATOM 1019 O O . PRO A 1 137 ? -4.280 -2.887 -7.271 1.00 95.69 137 PRO A O 1
ATOM 1022 N N . TYR A 1 138 ? -2.523 -2.037 -6.174 1.00 97.31 138 TYR A N 1
ATOM 1023 C CA . TYR A 1 138 ? -1.788 -3.297 -6.212 1.00 97.31 138 TYR A CA 1
ATOM 1024 C C . TYR A 1 138 ? -2.340 -4.298 -5.179 1.00 97.31 138 TYR A C 1
ATOM 1026 O O . TYR A 1 138 ? -3.056 -3.901 -4.249 1.00 97.31 138 TYR A O 1
ATOM 1034 N N . PRO A 1 139 ? -2.007 -5.602 -5.298 1.00 97.50 139 PRO A N 1
ATOM 1035 C CA . PRO A 1 139 ? -2.514 -6.624 -4.382 1.00 97.50 139 PRO A CA 1
ATOM 1036 C C . PRO A 1 139 ? -2.226 -6.324 -2.908 1.00 97.50 139 PRO A C 1
ATOM 1038 O O . PRO A 1 139 ? -3.117 -6.474 -2.081 1.00 97.50 139 PRO A O 1
ATOM 1041 N N . TRP A 1 140 ? -1.037 -5.806 -2.586 1.00 96.44 140 TRP A N 1
ATOM 1042 C CA . TRP A 1 140 ? -0.664 -5.479 -1.205 1.00 96.44 140 TRP A CA 1
ATOM 1043 C C . TRP A 1 140 ? -1.478 -4.331 -0.618 1.00 96.44 140 TRP A C 1
ATOM 1045 O O . TRP A 1 140 ? -1.766 -4.323 0.573 1.00 96.44 140 TRP A O 1
ATOM 1055 N N . THR A 1 141 ? -1.882 -3.375 -1.452 1.00 95.75 141 THR A N 1
ATOM 1056 C CA . THR A 1 141 ? -2.748 -2.271 -1.039 1.00 95.75 141 THR A CA 1
ATOM 1057 C C . THR A 1 141 ? -4.155 -2.776 -0.760 1.00 95.75 141 THR A C 1
ATOM 1059 O O . THR A 1 141 ? -4.707 -2.493 0.298 1.00 95.75 141 THR A O 1
ATOM 1062 N N . SER A 1 142 ? -4.703 -3.595 -1.658 1.00 95.50 142 SER A N 1
ATOM 1063 C CA . SER A 1 142 ? -6.035 -4.185 -1.473 1.00 95.50 142 SER A CA 1
ATOM 1064 C C . SER A 1 142 ? -6.081 -5.110 -0.250 1.00 95.50 142 SER A C 1
ATOM 1066 O O . SER A 1 142 ? -7.022 -5.046 0.537 1.00 95.50 142 SER A O 1
ATOM 1068 N N . ALA A 1 143 ? -5.036 -5.920 -0.050 1.00 95.44 143 ALA A N 1
ATOM 1069 C CA . ALA A 1 143 ? -4.907 -6.807 1.102 1.00 95.44 143 ALA A CA 1
ATOM 1070 C C . ALA A 1 143 ? -4.810 -6.032 2.424 1.00 95.44 143 ALA A C 1
ATOM 1072 O O . ALA A 1 143 ? -5.459 -6.410 3.394 1.00 95.44 143 ALA A O 1
ATOM 1073 N N . ALA A 1 144 ? -4.061 -4.925 2.465 1.00 95.06 144 ALA A N 1
ATOM 1074 C CA . ALA A 1 144 ? -3.975 -4.087 3.660 1.00 95.06 144 ALA A CA 1
ATOM 1075 C C . ALA A 1 144 ? -5.321 -3.431 4.013 1.00 95.06 144 ALA A C 1
ATOM 1077 O O . ALA A 1 144 ? -5.696 -3.392 5.182 1.00 95.06 144 ALA A O 1
ATOM 1078 N N . ILE A 1 145 ? -6.075 -2.955 3.015 1.00 93.88 145 ILE A N 1
ATOM 1079 C CA . ILE A 1 145 ? -7.417 -2.390 3.231 1.00 93.88 145 ILE A CA 1
ATOM 1080 C C . ILE A 1 145 ? -8.365 -3.462 3.787 1.00 93.88 145 ILE A C 1
ATOM 1082 O O . ILE A 1 145 ? -9.065 -3.213 4.767 1.00 93.88 145 ILE A O 1
ATOM 1086 N N . ALA A 1 146 ? -8.362 -4.662 3.197 1.00 94.38 146 ALA A N 1
ATOM 1087 C CA . ALA A 1 146 ? -9.173 -5.782 3.672 1.00 94.38 146 ALA A CA 1
ATOM 1088 C C . ALA A 1 146 ? -8.816 -6.171 5.116 1.00 94.38 146 ALA A C 1
ATOM 1090 O O . ALA A 1 146 ? -9.695 -6.186 5.974 1.00 94.38 146 ALA A O 1
ATOM 1091 N N . ALA A 1 147 ? -7.526 -6.362 5.410 1.00 95.25 147 ALA A N 1
ATOM 1092 C CA . ALA A 1 147 ? -7.048 -6.714 6.746 1.00 95.25 147 ALA A CA 1
ATOM 1093 C C . ALA A 1 147 ? -7.385 -5.644 7.800 1.00 95.25 147 ALA A C 1
ATOM 1095 O O . ALA A 1 147 ? -7.721 -5.970 8.936 1.00 95.25 147 ALA A O 1
ATOM 1096 N N . ALA A 1 148 ? -7.332 -4.358 7.440 1.00 94.44 148 ALA A N 1
ATOM 1097 C CA . ALA A 1 148 ? -7.724 -3.279 8.343 1.00 94.44 148 ALA A CA 1
ATOM 1098 C C . ALA A 1 148 ? -9.235 -3.292 8.641 1.00 94.44 148 ALA A C 1
ATOM 1100 O O . ALA A 1 148 ? -9.632 -3.055 9.782 1.00 94.44 148 ALA A O 1
ATOM 1101 N N . ASN A 1 149 ? -10.077 -3.601 7.651 1.00 92.06 149 ASN A N 1
ATOM 1102 C CA . ASN A 1 149 ? -11.520 -3.746 7.857 1.00 92.06 149 ASN A CA 1
ATOM 1103 C C . ASN A 1 149 ? -11.859 -4.979 8.708 1.00 92.06 149 ASN A C 1
ATOM 1105 O O . ASN A 1 149 ? -12.719 -4.897 9.582 1.00 92.06 149 ASN A O 1
ATOM 1109 N N . GLU A 1 150 ? -11.161 -6.097 8.498 1.00 93.94 150 GLU A N 1
ATOM 1110 C CA . GLU A 1 150 ? -11.284 -7.294 9.339 1.00 93.94 150 GLU A CA 1
ATOM 1111 C C . GLU A 1 150 ? -10.890 -6.991 10.788 1.00 93.94 150 GLU A C 1
ATOM 1113 O O . GLU A 1 150 ? -11.652 -7.278 11.709 1.00 93.94 150 GLU A O 1
ATOM 1118 N N . LEU A 1 151 ? -9.757 -6.310 11.002 1.00 93.75 151 LEU A N 1
ATOM 1119 C CA . LEU A 1 151 ? -9.343 -5.888 12.339 1.00 93.75 151 LEU A CA 1
ATOM 1120 C C . LEU A 1 151 ? -10.401 -4.997 12.999 1.00 93.75 151 LEU A C 1
ATOM 1122 O O . LEU A 1 151 ? -10.680 -5.149 14.183 1.00 93.75 151 LEU A O 1
ATOM 1126 N N . ALA A 1 152 ? -11.024 -4.090 12.248 1.00 91.00 152 ALA A N 1
ATOM 1127 C CA . ALA A 1 152 ? -12.076 -3.229 12.774 1.00 91.00 152 ALA A CA 1
ATOM 1128 C C . ALA A 1 152 ? -13.312 -4.002 13.253 1.00 91.00 152 ALA A C 1
ATOM 1130 O O . ALA A 1 152 ? -13.935 -3.597 14.240 1.00 91.00 152 ALA A O 1
ATOM 1131 N N . ALA A 1 153 ? -13.657 -5.110 12.592 1.00 90.44 153 ALA A N 1
ATOM 1132 C CA . ALA A 1 153 ? -14.755 -5.978 13.007 1.00 90.44 153 ALA A CA 1
ATOM 1133 C C . ALA A 1 153 ? -14.487 -6.629 14.376 1.00 90.44 153 ALA A C 1
ATOM 1135 O O . ALA A 1 153 ? -15.410 -6.756 15.177 1.00 90.44 153 ALA A O 1
ATOM 1136 N N . GLU A 1 154 ? -13.223 -6.930 14.682 1.00 91.75 154 GLU A N 1
ATOM 1137 C CA . GLU A 1 154 ? -12.782 -7.485 15.971 1.00 91.75 154 GLU A CA 1
ATOM 1138 C C . GLU A 1 154 ? -12.655 -6.428 17.087 1.00 91.75 154 GLU A C 1
ATOM 1140 O O . GLU A 1 154 ? -12.414 -6.753 18.253 1.00 91.75 154 GLU A O 1
ATOM 1145 N N . THR A 1 155 ? -12.802 -5.140 16.757 1.00 90.56 155 THR A N 1
ATOM 1146 C CA . THR A 1 155 ? -12.731 -4.052 17.743 1.00 90.56 155 THR A CA 1
ATOM 1147 C C . THR A 1 155 ? -14.098 -3.614 18.260 1.00 90.56 155 THR A C 1
ATOM 1149 O O . THR A 1 155 ? -15.094 -3.558 17.537 1.00 90.56 155 THR A O 1
ATOM 1152 N N . GLU A 1 156 ? -14.120 -3.204 19.528 1.00 88.44 156 GLU A N 1
ATOM 1153 C CA . GLU A 1 156 ? -15.292 -2.660 20.227 1.00 88.44 156 GLU A CA 1
ATOM 1154 C C . GLU A 1 156 ? -15.489 -1.158 19.922 1.00 88.44 156 GLU A C 1
ATOM 1156 O O . GLU A 1 156 ? -15.520 -0.322 20.824 1.00 88.44 156 GLU A O 1
ATOM 1161 N N . ILE A 1 157 ? -15.574 -0.796 18.638 1.00 90.00 157 ILE A N 1
ATOM 1162 C CA . ILE A 1 157 ? -15.886 0.573 18.189 1.00 90.00 157 ILE A CA 1
ATOM 1163 C C . ILE A 1 157 ? -17.383 0.754 17.924 1.00 90.00 157 ILE A C 1
ATOM 1165 O O . ILE A 1 157 ? -18.132 -0.214 17.803 1.00 90.00 157 ILE A O 1
ATOM 1169 N N . SER A 1 158 ? -17.831 2.010 17.835 1.00 91.12 158 SER A N 1
ATOM 1170 C CA . SER A 1 158 ? -19.225 2.307 17.497 1.00 91.12 158 SER A CA 1
ATOM 1171 C C . SER A 1 158 ? -19.553 1.902 16.057 1.00 91.12 158 SER A C 1
ATOM 1173 O O . SER A 1 158 ? -18.683 1.958 15.186 1.00 91.12 158 SER A O 1
ATOM 1175 N N . GLU A 1 159 ? -20.816 1.557 15.790 1.00 89.31 159 GLU A N 1
ATOM 1176 C CA . GLU A 1 159 ? -21.258 1.188 14.437 1.00 89.31 159 GLU A CA 1
ATOM 1177 C C . GLU A 1 159 ? -21.000 2.317 13.429 1.00 89.31 159 GLU A C 1
ATOM 1179 O O . GLU A 1 159 ? -20.496 2.083 12.339 1.00 89.31 159 GLU A O 1
ATOM 1184 N N . MET A 1 160 ? -21.205 3.568 13.847 1.00 89.25 160 MET A N 1
ATOM 1185 C CA . MET A 1 160 ? -20.898 4.746 13.034 1.00 89.25 160 MET A CA 1
ATOM 1186 C C . MET A 1 160 ? -19.412 4.835 12.654 1.00 89.25 160 MET A C 1
ATOM 1188 O O . MET A 1 160 ? -19.080 5.164 11.515 1.00 89.25 160 MET A O 1
ATOM 1192 N N . ASP A 1 161 ? -18.503 4.561 13.599 1.00 91.62 161 ASP A N 1
ATOM 1193 C CA . ASP A 1 161 ? -17.066 4.562 13.309 1.00 91.62 161 ASP A CA 1
ATOM 1194 C C . ASP A 1 161 ? -16.728 3.430 12.324 1.00 91.62 161 ASP A C 1
ATOM 1196 O O . ASP A 1 161 ? -15.993 3.666 11.363 1.00 91.62 161 ASP A O 1
ATOM 1200 N N . ARG A 1 162 ? -17.314 2.241 12.521 1.00 90.81 162 ARG A N 1
ATOM 1201 C CA . ARG A 1 162 ? -17.124 1.055 11.672 1.00 90.81 162 ARG A CA 1
ATOM 1202 C C . ARG A 1 162 ? -17.591 1.288 10.236 1.00 90.81 162 ARG A C 1
ATOM 1204 O O . ARG A 1 162 ? -16.828 1.028 9.311 1.00 90.81 162 ARG A O 1
ATOM 1211 N N . GLU A 1 163 ? -18.788 1.835 10.045 1.00 90.81 163 GLU A N 1
ATOM 1212 C CA . GLU A 1 163 ? -19.335 2.164 8.722 1.00 90.81 163 GLU A CA 1
ATOM 1213 C C . GLU A 1 163 ? -18.493 3.217 7.986 1.00 90.81 163 GLU A C 1
ATOM 1215 O O . GLU A 1 163 ? -18.361 3.181 6.763 1.00 90.81 163 GLU A O 1
ATOM 1220 N N . SER A 1 164 ? -17.894 4.157 8.724 1.00 92.00 164 SER A N 1
ATOM 1221 C CA . SER A 1 164 ? -17.068 5.220 8.140 1.00 92.00 164 SER A CA 1
ATOM 1222 C C . SER A 1 164 ? -15.631 4.794 7.815 1.00 92.00 164 SER A C 1
ATOM 1224 O O . SER A 1 164 ? -14.945 5.481 7.052 1.00 92.00 164 SER A O 1
ATOM 1226 N N . LEU A 1 165 ? -15.159 3.681 8.385 1.00 92.44 165 LEU A N 1
ATOM 1227 C CA . LEU A 1 165 ? -13.760 3.271 8.315 1.00 92.44 165 LEU A CA 1
ATOM 1228 C C . LEU A 1 165 ? -13.271 2.963 6.887 1.00 92.44 165 LEU A C 1
ATOM 1230 O O . LEU A 1 165 ? -12.181 3.433 6.549 1.00 92.44 165 LEU A O 1
ATOM 1234 N N . PRO A 1 166 ? -14.042 2.285 6.013 1.00 91.06 166 PRO A N 1
ATOM 1235 C CA . PRO A 1 166 ? -13.619 2.055 4.633 1.00 91.06 166 PRO A CA 1
ATOM 1236 C C . PRO A 1 166 ? -13.337 3.355 3.859 1.00 91.06 166 PRO A C 1
ATOM 1238 O O . PRO A 1 166 ? -12.308 3.454 3.193 1.00 91.06 166 PRO A O 1
ATOM 1241 N N . ASP A 1 167 ? -14.189 4.385 3.991 1.00 91.56 167 ASP A N 1
ATOM 1242 C CA . ASP A 1 167 ? -13.966 5.701 3.355 1.00 91.56 167 ASP A CA 1
ATOM 1243 C C . ASP A 1 167 ? -12.732 6.400 3.940 1.00 91.56 167 ASP A C 1
ATOM 1245 O O . ASP A 1 167 ? -11.957 7.027 3.214 1.00 91.56 167 ASP A O 1
ATOM 1249 N N . ILE A 1 168 ? -12.515 6.281 5.253 1.00 94.19 168 ILE A N 1
ATOM 1250 C CA . ILE A 1 168 ? -11.329 6.836 5.912 1.00 94.19 168 ILE A CA 1
ATOM 1251 C C . ILE A 1 168 ? -10.063 6.197 5.336 1.00 94.19 168 ILE A C 1
ATOM 1253 O O . ILE A 1 168 ? -9.175 6.922 4.890 1.00 94.19 168 ILE A O 1
ATOM 1257 N N . ILE A 1 169 ? -9.989 4.864 5.309 1.00 92.62 169 ILE A N 1
ATOM 1258 C CA . ILE A 1 169 ? -8.815 4.133 4.823 1.00 92.62 169 ILE A CA 1
ATOM 1259 C C . ILE A 1 169 ? -8.545 4.467 3.352 1.00 92.62 169 ILE A C 1
ATOM 1261 O O . ILE A 1 169 ? -7.410 4.796 3.006 1.00 92.62 169 ILE A O 1
ATOM 1265 N N . GLU A 1 170 ? -9.571 4.472 2.499 1.00 90.19 170 GLU A N 1
ATOM 1266 C CA . GLU A 1 170 ? -9.406 4.774 1.074 1.00 90.19 170 GLU A CA 1
ATOM 1267 C C . GLU A 1 170 ? -8.821 6.177 0.848 1.00 90.19 170 GLU A C 1
ATOM 1269 O O . GLU A 1 170 ? -7.894 6.364 0.056 1.00 9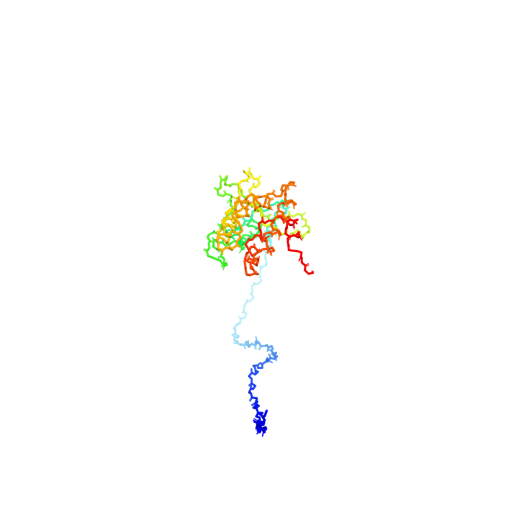0.19 170 GLU A O 1
ATOM 1274 N N . ASN A 1 171 ? -9.309 7.178 1.589 1.00 92.56 171 ASN A N 1
ATOM 1275 C CA . ASN A 1 171 ? -8.773 8.536 1.504 1.00 92.56 171 ASN A CA 1
ATOM 1276 C C . ASN A 1 171 ? -7.341 8.641 2.055 1.00 92.56 171 ASN A C 1
ATOM 1278 O O . ASN A 1 171 ? -6.580 9.475 1.572 1.00 92.56 171 ASN A O 1
ATOM 1282 N N . LEU A 1 172 ? -6.941 7.821 3.032 1.00 93.19 172 LEU A N 1
ATOM 1283 C CA . LEU A 1 172 ? -5.556 7.786 3.531 1.00 93.19 172 LEU A CA 1
ATOM 1284 C C . LEU A 1 172 ? -4.584 7.146 2.534 1.00 93.19 172 LEU A C 1
ATOM 1286 O O . LEU A 1 172 ? -3.422 7.542 2.464 1.00 93.19 172 LEU A O 1
ATOM 1290 N N . VAL A 1 173 ? -5.059 6.166 1.768 1.00 92.25 173 VAL A N 1
ATOM 1291 C CA . VAL A 1 173 ? -4.266 5.434 0.773 1.00 92.25 173 VAL A CA 1
ATOM 1292 C C . VAL A 1 173 ? -4.116 6.225 -0.536 1.00 92.25 173 VAL A C 1
ATOM 1294 O O . VAL A 1 173 ? -3.074 6.144 -1.185 1.00 92.25 173 VAL A O 1
ATOM 1297 N N . ARG A 1 174 ? -5.126 7.015 -0.932 1.00 88.88 174 ARG A N 1
ATOM 1298 C CA . ARG A 1 174 ? -5.144 7.754 -2.214 1.00 88.88 174 ARG A CA 1
ATOM 1299 C C . ARG A 1 174 ? -4.490 9.142 -2.222 1.00 88.88 174 ARG A C 1
ATOM 1301 O O . ARG A 1 174 ? -4.384 9.717 -3.299 1.00 88.88 174 ARG A O 1
ATOM 1308 N N . ASP A 1 175 ? -4.084 9.688 -1.080 1.00 82.75 175 ASP A N 1
ATOM 1309 C CA . ASP A 1 175 ? -3.547 11.062 -0.964 1.00 82.75 175 ASP A CA 1
ATOM 1310 C C . ASP A 1 175 ? -4.450 12.156 -1.560 1.00 82.75 175 ASP A C 1
ATOM 1312 O O . ASP A 1 175 ? -4.047 12.988 -2.374 1.00 82.75 175 ASP A O 1
ATOM 1316 N N . THR A 1 176 ? -5.729 12.146 -1.198 1.00 86.00 176 THR A N 1
ATOM 1317 C CA . THR A 1 176 ? -6.671 13.167 -1.663 1.00 86.00 176 THR A CA 1
ATOM 1318 C C . THR A 1 176 ? -6.608 14.409 -0.762 1.00 86.00 176 THR A C 1
ATOM 1320 O O . THR A 1 176 ? -6.166 14.338 0.384 1.00 86.00 176 THR A O 1
ATOM 1323 N N . PRO A 1 177 ? -7.161 15.564 -1.175 1.00 87.25 177 PRO A N 1
ATOM 1324 C CA . PRO A 1 177 ? -7.345 16.701 -0.265 1.00 87.25 177 PRO A CA 1
ATOM 1325 C C . PRO A 1 177 ? -8.136 16.359 1.014 1.00 87.25 177 PRO A C 1
ATOM 1327 O O . PRO A 1 177 ? -8.097 17.104 1.991 1.00 87.25 177 PRO A O 1
ATOM 1330 N N . ARG A 1 178 ? -8.854 15.224 1.028 1.00 88.25 178 ARG A N 1
ATOM 1331 C CA . ARG A 1 178 ? -9.587 14.713 2.191 1.00 88.25 178 ARG A CA 1
ATOM 1332 C C . ARG A 1 178 ? -8.720 13.872 3.134 1.00 88.25 178 ARG A C 1
ATOM 1334 O O . ARG A 1 178 ? -9.199 13.544 4.218 1.00 88.25 178 ARG A O 1
ATOM 1341 N N . SER A 1 179 ? -7.470 13.551 2.791 1.00 89.31 179 SER A N 1
ATOM 1342 C CA . SER A 1 179 ? -6.575 12.731 3.623 1.00 89.31 179 SER A CA 1
ATOM 1343 C C . SER A 1 179 ? -6.289 13.353 4.991 1.00 89.31 179 SER A C 1
ATOM 1345 O O . SER A 1 179 ? -6.159 12.625 5.968 1.00 89.31 179 SER A O 1
ATOM 1347 N N . THR A 1 180 ? -6.276 14.684 5.112 1.00 90.19 180 THR A N 1
ATOM 1348 C CA . THR A 1 180 ? -6.135 15.381 6.408 1.00 90.19 180 THR A CA 1
ATOM 1349 C C . THR A 1 180 ? -7.335 15.131 7.326 1.00 90.19 180 THR A C 1
ATOM 1351 O O . THR A 1 180 ? -7.179 14.824 8.508 1.00 90.19 180 THR A O 1
ATOM 1354 N N . VAL A 1 181 ? -8.548 15.190 6.771 1.00 92.88 181 VAL A N 1
ATOM 1355 C CA . VAL A 1 181 ? -9.793 14.889 7.491 1.00 92.88 181 VAL A CA 1
ATOM 1356 C C . VAL A 1 181 ? -9.866 13.404 7.834 1.00 92.88 181 VAL A C 1
ATOM 1358 O O . VAL A 1 181 ? -10.241 13.054 8.954 1.00 92.88 181 VAL A O 1
ATOM 1361 N N . ALA A 1 182 ? -9.488 12.534 6.898 1.00 94.62 182 ALA A N 1
ATOM 1362 C CA . ALA A 1 182 ? -9.421 11.097 7.123 1.00 94.62 182 ALA A CA 1
ATOM 1363 C C . ALA A 1 182 ? -8.426 10.758 8.243 1.00 94.62 182 ALA A C 1
ATOM 1365 O O . ALA A 1 182 ? -8.773 10.006 9.148 1.00 94.62 182 ALA A O 1
ATOM 1366 N N . ALA A 1 183 ? -7.249 11.393 8.269 1.00 94.06 183 ALA A N 1
ATOM 1367 C CA . ALA A 1 183 ? -6.257 11.200 9.325 1.00 94.06 183 ALA A CA 1
ATOM 1368 C C . ALA A 1 183 ? -6.799 11.639 10.688 1.00 94.06 183 ALA A C 1
ATOM 1370 O O . ALA A 1 1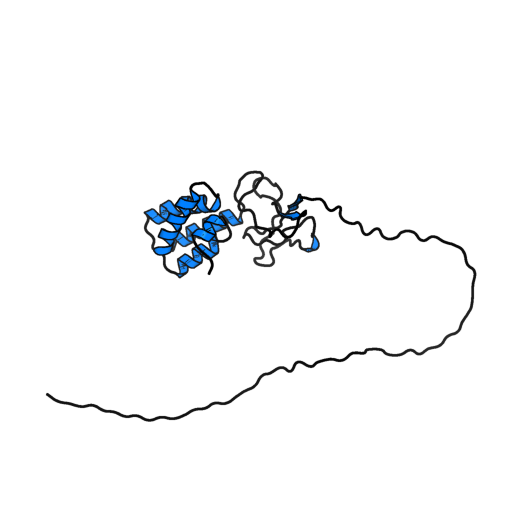83 ? -6.694 10.898 11.662 1.00 94.06 183 ALA A O 1
ATOM 1371 N N . ALA A 1 184 ? -7.469 12.793 10.754 1.00 93.56 184 ALA A N 1
ATOM 1372 C CA . ALA A 1 184 ? -8.111 13.257 11.981 1.00 93.56 184 ALA A CA 1
ATOM 1373 C C . ALA A 1 184 ? -9.201 12.296 12.485 1.00 93.56 184 ALA A C 1
ATOM 1375 O O . ALA A 1 184 ? -9.309 12.051 13.688 1.00 93.56 184 ALA A O 1
ATOM 1376 N N . ARG A 1 185 ? -10.012 11.732 11.582 1.00 94.38 185 ARG A N 1
ATOM 1377 C CA . ARG A 1 185 ? -11.026 10.728 11.938 1.00 94.38 185 ARG A CA 1
ATOM 1378 C C . ARG A 1 185 ? -10.384 9.420 12.392 1.00 94.38 185 ARG A C 1
ATOM 1380 O O . ARG A 1 185 ? -10.782 8.896 13.427 1.00 94.38 185 ARG A O 1
ATOM 1387 N N . MET A 1 186 ? -9.351 8.957 11.693 1.00 95.19 186 MET A N 1
ATOM 1388 C CA . MET A 1 186 ? -8.602 7.758 12.058 1.00 95.19 186 MET A CA 1
ATOM 1389 C C . MET A 1 186 ? -7.980 7.888 13.449 1.00 95.19 186 MET A C 1
ATOM 1391 O O . MET A 1 186 ? -8.150 6.999 14.273 1.00 95.19 186 MET A O 1
ATOM 1395 N N . MET A 1 187 ? -7.355 9.026 13.769 1.00 94.44 187 MET A N 1
ATOM 1396 C CA . MET A 1 187 ? -6.818 9.284 15.112 1.00 94.44 187 MET A CA 1
ATOM 1397 C C . MET A 1 187 ? -7.895 9.201 16.201 1.00 94.44 187 MET A C 1
ATOM 1399 O O . MET A 1 187 ? -7.648 8.645 17.269 1.00 94.44 187 MET A O 1
ATOM 1403 N N . ARG A 1 188 ? -9.111 9.700 15.938 1.00 94.00 188 ARG A N 1
ATOM 1404 C CA . ARG A 1 188 ? -10.232 9.574 16.887 1.00 94.00 188 ARG A CA 1
ATOM 1405 C C . ARG A 1 188 ? -10.662 8.125 17.089 1.00 94.00 188 ARG A C 1
ATOM 1407 O O . ARG A 1 188 ? -11.004 7.770 18.211 1.00 94.00 188 ARG A O 1
ATOM 1414 N N . ILE A 1 189 ? -10.655 7.307 16.038 1.00 94.06 189 ILE A N 1
ATOM 1415 C CA . ILE A 1 189 ? -10.961 5.872 16.139 1.00 94.06 189 ILE A CA 1
ATOM 1416 C C . ILE A 1 189 ? -9.855 5.160 16.924 1.00 94.06 189 ILE A C 1
ATOM 1418 O O . ILE A 1 189 ? -10.145 4.439 17.874 1.00 94.06 189 ILE A O 1
ATOM 1422 N N . LEU A 1 190 ? -8.587 5.436 16.608 1.00 94.50 190 LEU A N 1
ATOM 1423 C CA . LEU A 1 190 ? -7.434 4.854 17.298 1.00 94.50 190 LEU A CA 1
ATOM 1424 C C . LEU A 1 190 ? -7.389 5.203 18.796 1.00 94.50 190 LEU A C 1
ATOM 1426 O O . LEU A 1 190 ? -6.930 4.394 19.593 1.00 94.50 190 LEU A O 1
ATOM 1430 N N . ALA A 1 191 ? -7.910 6.366 19.195 1.00 93.75 191 ALA A N 1
ATOM 1431 C CA . ALA A 1 191 ? -8.038 6.748 20.603 1.00 93.75 191 ALA A CA 1
ATOM 1432 C C . ALA A 1 191 ? -9.138 5.977 21.363 1.00 93.75 191 ALA A C 1
ATOM 1434 O O . ALA A 1 191 ? -9.127 5.955 22.592 1.00 93.75 191 ALA A O 1
ATOM 1435 N N . LYS A 1 192 ? -10.100 5.375 20.650 1.00 93.12 192 LYS A N 1
ATOM 1436 C CA . LYS A 1 192 ? -11.210 4.601 21.234 1.00 93.12 192 LYS A CA 1
ATOM 1437 C C . LYS A 1 192 ? -10.894 3.108 21.348 1.00 93.12 192 LYS A C 1
ATOM 1439 O O . LYS A 1 192 ? -11.497 2.429 22.173 1.00 93.12 192 LYS A O 1
ATOM 1444 N N . VAL A 1 193 ? -9.996 2.582 20.513 1.00 94.44 193 VAL A N 1
ATOM 1445 C CA . VAL A 1 193 ? -9.651 1.151 20.508 1.00 94.44 193 VAL A CA 1
ATOM 1446 C C . VAL A 1 193 ? -8.629 0.797 21.587 1.00 94.44 193 VAL A C 1
ATOM 1448 O O . VAL A 1 193 ? -7.904 1.641 22.112 1.00 94.44 193 VAL A O 1
ATOM 1451 N N . LYS A 1 194 ? -8.538 -0.499 21.902 1.00 94.50 194 LYS A N 1
ATOM 1452 C CA . LYS A 1 194 ? -7.508 -1.033 22.801 1.00 94.50 194 LYS A CA 1
ATOM 1453 C C . LYS A 1 194 ? -6.107 -0.884 22.172 1.00 94.50 194 LYS A C 1
ATOM 1455 O O . LYS A 1 194 ? -5.986 -0.971 20.949 1.00 94.50 194 LYS A O 1
ATOM 1460 N N . PRO A 1 195 ? -5.031 -0.765 22.978 1.00 94.56 195 PRO A N 1
ATOM 1461 C CA . PRO A 1 195 ? -3.671 -0.557 22.465 1.00 94.56 195 PRO A CA 1
ATOM 1462 C C . PRO A 1 195 ? -3.200 -1.604 21.448 1.00 94.56 195 PRO A C 1
ATOM 1464 O O . PRO A 1 195 ? -2.552 -1.256 20.466 1.00 94.56 195 PRO A O 1
ATOM 1467 N N . TRP A 1 196 ? -3.564 -2.877 21.643 1.00 94.50 196 TRP A N 1
ATOM 1468 C CA . TRP A 1 196 ? -3.211 -3.953 20.710 1.00 94.50 196 TRP A CA 1
ATOM 1469 C C . TRP A 1 196 ? -3.828 -3.741 19.320 1.00 94.50 196 TRP A C 1
ATOM 1471 O O . TRP A 1 196 ? -3.178 -4.007 18.314 1.00 94.50 196 TRP A O 1
ATOM 1481 N N . ALA A 1 197 ? -5.056 -3.222 19.257 1.00 94.81 197 ALA A N 1
ATOM 1482 C CA . ALA A 1 197 ? -5.742 -2.953 18.002 1.00 94.81 197 ALA A CA 1
ATOM 1483 C C . ALA A 1 197 ? -5.166 -1.708 17.323 1.00 94.81 197 ALA A C 1
ATOM 1485 O O . ALA A 1 197 ? -4.977 -1.710 16.111 1.00 94.81 197 ALA A O 1
ATOM 1486 N N . ALA A 1 198 ? -4.821 -0.670 18.093 1.00 94.62 198 ALA A N 1
ATOM 1487 C CA . ALA A 1 198 ? -4.146 0.510 17.554 1.00 94.62 198 ALA A CA 1
ATOM 1488 C C . ALA A 1 198 ? -2.792 0.155 16.909 1.00 94.62 198 ALA A C 1
ATOM 1490 O O . ALA A 1 198 ? -2.491 0.627 15.810 1.00 94.62 198 ALA A O 1
ATOM 1491 N N . GLU A 1 199 ? -2.008 -0.714 17.555 1.00 94.81 199 GLU A N 1
ATOM 1492 C CA . GLU A 1 199 ? -0.759 -1.230 16.983 1.00 94.81 199 GLU A CA 1
ATOM 1493 C C . GLU A 1 199 ? -1.020 -2.138 15.771 1.00 94.81 199 GLU A C 1
ATOM 1495 O O . GLU A 1 199 ? -0.324 -2.035 14.762 1.00 94.81 199 GLU A O 1
ATOM 1500 N N . GLY A 1 200 ? -2.076 -2.958 15.813 1.00 95.50 200 GLY A N 1
ATOM 1501 C CA . GLY A 1 200 ? -2.533 -3.748 14.667 1.00 95.50 200 GLY A CA 1
ATOM 1502 C C . GLY A 1 200 ? -2.810 -2.876 13.438 1.00 95.50 200 GLY A C 1
ATOM 1503 O O . GLY A 1 200 ? -2.228 -3.106 12.377 1.00 95.50 200 GLY A O 1
ATOM 1504 N N . PHE A 1 201 ? -3.599 -1.808 13.589 1.00 95.75 201 PHE A N 1
ATOM 1505 C CA . PHE A 1 201 ? -3.868 -0.855 12.508 1.00 95.75 201 PHE A CA 1
ATOM 1506 C C . PHE A 1 201 ? -2.591 -0.224 11.960 1.00 95.75 201 PHE A C 1
ATOM 1508 O O . PHE A 1 201 ? -2.443 -0.109 10.744 1.00 95.75 201 PHE A O 1
ATOM 1515 N N . LYS A 1 202 ? -1.655 0.158 12.836 1.00 95.50 202 LYS A N 1
ATOM 1516 C CA . LYS A 1 202 ? -0.353 0.688 12.424 1.00 95.50 202 LYS A CA 1
ATOM 1517 C C . LYS A 1 202 ? 0.415 -0.320 11.582 1.00 95.50 202 LYS A C 1
ATOM 1519 O O . LYS A 1 202 ? 0.849 0.025 10.490 1.00 95.50 202 LYS A O 1
ATOM 1524 N N . SER A 1 203 ? 0.538 -1.557 12.053 1.00 93.62 203 SER A N 1
ATOM 1525 C CA . SER A 1 203 ? 1.286 -2.610 11.358 1.00 93.62 203 SER A CA 1
ATOM 1526 C C . SER A 1 203 ? 0.745 -2.912 9.954 1.00 93.62 203 SER A C 1
ATOM 1528 O O . SER A 1 203 ? 1.526 -3.185 9.046 1.00 93.62 203 SER A O 1
ATOM 1530 N N . ILE A 1 204 ? -0.573 -2.800 9.762 1.00 95.06 204 ILE A N 1
ATOM 1531 C CA . ILE A 1 204 ? -1.246 -3.055 8.483 1.00 95.06 204 ILE A CA 1
ATOM 1532 C C . ILE A 1 204 ? -1.130 -1.845 7.550 1.00 95.06 204 ILE A C 1
ATOM 1534 O O . ILE A 1 204 ? -0.811 -1.984 6.370 1.00 95.06 204 ILE A O 1
ATOM 1538 N N . LEU A 1 205 ? -1.420 -0.648 8.067 1.00 94.00 205 LEU A N 1
ATOM 1539 C CA . LEU A 1 205 ? -1.644 0.530 7.233 1.00 94.00 205 LEU A CA 1
ATOM 1540 C C . LEU A 1 205 ? -0.389 1.356 6.986 1.00 94.00 205 LEU A C 1
ATOM 1542 O O . LEU A 1 205 ? -0.351 2.065 5.981 1.00 94.00 205 LEU A O 1
ATOM 1546 N N . VAL A 1 206 ? 0.625 1.271 7.859 1.00 92.06 206 VAL A N 1
ATOM 1547 C CA . VAL A 1 206 ? 1.821 2.123 7.783 1.00 92.06 206 VAL A CA 1
ATOM 1548 C C . VAL A 1 206 ? 2.400 2.107 6.378 1.00 92.06 206 VAL A C 1
ATOM 1550 O O . VAL A 1 206 ? 2.633 3.164 5.828 1.00 92.06 206 VAL A O 1
ATOM 1553 N N . ASP A 1 207 ? 2.510 0.945 5.747 1.00 86.81 207 ASP A N 1
ATOM 1554 C CA . ASP A 1 207 ? 3.167 0.755 4.456 1.00 86.81 207 ASP A CA 1
ATOM 1555 C C . ASP A 1 207 ? 2.344 1.132 3.217 1.00 86.81 207 ASP A C 1
ATOM 1557 O O . ASP A 1 207 ? 2.901 1.149 2.117 1.00 86.81 207 ASP A O 1
ATOM 1561 N N . VAL A 1 208 ? 1.041 1.378 3.365 1.00 91.44 208 VAL A N 1
ATOM 1562 C CA . VAL A 1 208 ? 0.126 1.631 2.236 1.00 91.44 208 VAL A CA 1
ATOM 1563 C C . VAL A 1 208 ? -0.449 3.040 2.231 1.00 91.44 208 VAL A C 1
ATOM 1565 O O . VAL A 1 208 ? -0.827 3.527 1.163 1.00 91.44 208 VAL A O 1
ATOM 1568 N N . ILE A 1 209 ? -0.500 3.695 3.394 1.00 91.88 209 ILE A N 1
ATOM 1569 C CA . ILE A 1 209 ? -0.911 5.094 3.496 1.00 91.88 209 ILE A CA 1
ATOM 1570 C C . ILE A 1 209 ? 0.240 6.034 3.146 1.00 91.88 209 ILE A C 1
ATOM 1572 O O . ILE A 1 209 ? 1.427 5.698 3.234 1.00 91.88 209 ILE A O 1
ATOM 1576 N N . THR A 1 210 ? -0.134 7.256 2.794 1.00 86.81 210 THR A N 1
ATOM 1577 C CA . THR A 1 210 ? 0.810 8.262 2.317 1.00 86.81 210 THR A CA 1
ATOM 1578 C C . THR A 1 210 ? 1.751 8.703 3.427 1.00 86.81 210 THR A C 1
ATOM 1580 O O . THR A 1 210 ? 1.430 8.627 4.617 1.00 86.81 210 THR A O 1
ATOM 1583 N N . GLU A 1 211 ? 2.941 9.173 3.056 1.00 87.44 211 GLU A N 1
ATOM 1584 C CA . GLU A 1 211 ? 3.928 9.654 4.023 1.00 87.44 211 GLU A CA 1
ATOM 1585 C C . GLU A 1 211 ? 3.348 10.764 4.922 1.00 87.44 211 GLU A C 1
ATOM 1587 O O . GLU A 1 211 ? 3.536 10.748 6.141 1.00 87.44 211 GLU A O 1
ATOM 1592 N N . GLY A 1 212 ? 2.559 11.673 4.340 1.00 86.69 212 GLY A N 1
ATOM 1593 C CA . GLY A 1 212 ? 1.849 12.717 5.077 1.00 86.69 212 GLY A CA 1
ATOM 1594 C C . GLY A 1 212 ? 0.847 12.146 6.083 1.00 86.69 212 GLY A C 1
ATOM 1595 O O . GLY A 1 212 ? 0.887 12.500 7.262 1.00 86.69 212 GLY A O 1
ATOM 1596 N N . ALA A 1 213 ? -0.016 11.219 5.653 1.00 89.12 213 ALA A N 1
ATOM 1597 C CA . ALA A 1 213 ? -0.970 10.541 6.531 1.00 89.12 213 ALA A CA 1
ATOM 1598 C C . ALA A 1 213 ? -0.278 9.800 7.684 1.00 89.12 213 ALA A C 1
ATOM 1600 O O . ALA A 1 213 ? -0.679 9.918 8.844 1.00 89.12 213 ALA A O 1
ATOM 1601 N N . ARG A 1 214 ? 0.806 9.090 7.374 1.00 91.56 214 ARG A N 1
ATOM 1602 C CA . ARG A 1 214 ? 1.620 8.343 8.334 1.00 91.56 214 ARG A CA 1
ATOM 1603 C C . ARG A 1 214 ? 2.200 9.237 9.416 1.00 91.56 214 ARG A C 1
ATOM 1605 O O . ARG A 1 214 ? 2.050 8.923 10.591 1.00 91.56 214 ARG A O 1
ATOM 1612 N N . LYS A 1 215 ? 2.810 10.359 9.028 1.00 90.69 215 LYS A N 1
ATOM 1613 C CA . LYS A 1 215 ? 3.397 11.330 9.962 1.00 90.69 215 LYS A CA 1
ATOM 1614 C C . LYS A 1 215 ? 2.353 12.004 10.850 1.00 90.69 215 LYS A C 1
ATOM 1616 O O . LYS A 1 215 ? 2.664 12.335 11.987 1.00 90.69 215 LYS A O 1
ATOM 1621 N N . MET A 1 216 ? 1.133 12.203 10.346 1.00 90.31 216 MET A N 1
ATOM 1622 C CA . MET A 1 216 ? 0.036 12.764 11.140 1.00 90.31 216 MET A CA 1
ATOM 1623 C C . MET A 1 216 ? -0.481 11.778 12.192 1.00 90.31 216 MET A C 1
ATOM 1625 O O . MET A 1 216 ? -0.711 12.177 13.328 1.00 90.31 216 MET A O 1
ATOM 1629 N N . ILE A 1 217 ? -0.680 10.509 11.819 1.00 93.00 217 ILE A N 1
ATOM 1630 C CA . ILE A 1 217 ? -1.286 9.501 12.705 1.00 93.00 217 ILE A CA 1
ATOM 1631 C C . ILE A 1 217 ? -0.254 8.926 13.686 1.00 93.00 217 ILE A C 1
ATOM 1633 O O . ILE A 1 217 ? -0.554 8.736 14.863 1.00 93.00 217 ILE A O 1
ATOM 1637 N N . TRP A 1 218 ? 0.963 8.661 13.210 1.00 92.94 218 TRP A N 1
ATOM 1638 C CA . TRP A 1 218 ? 2.059 8.085 13.987 1.00 92.94 218 TRP A CA 1
ATOM 1639 C C . TRP A 1 218 ? 3.319 8.944 13.839 1.00 92.94 218 TRP A C 1
ATOM 1641 O O . TRP A 1 218 ? 4.242 8.560 13.112 1.00 92.94 218 TRP A O 1
ATOM 1651 N N . PRO A 1 219 ? 3.378 10.106 14.513 1.00 82.94 219 PRO A N 1
ATOM 1652 C CA . PRO A 1 219 ? 4.606 10.883 14.570 1.00 82.94 219 PRO A CA 1
ATOM 1653 C C . PRO A 1 219 ? 5.713 10.024 15.198 1.00 82.94 219 PRO A C 1
ATOM 1655 O O . PRO A 1 219 ? 5.495 9.350 16.208 1.00 82.94 219 PRO A O 1
ATOM 1658 N N . GLY A 1 220 ? 6.885 9.992 14.559 1.00 75.50 220 GLY A N 1
ATOM 1659 C CA . GLY A 1 220 ? 8.063 9.340 15.131 1.00 75.50 220 GL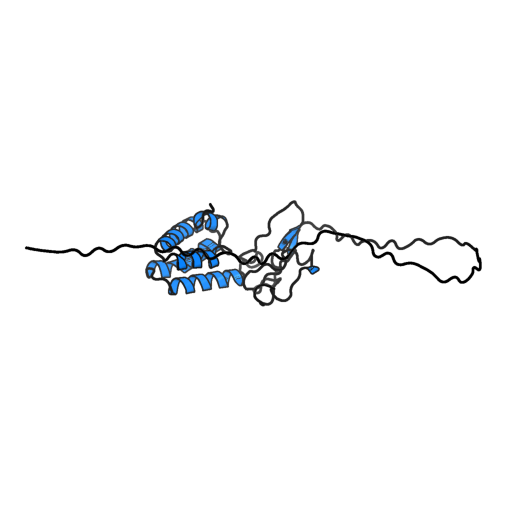Y A CA 1
ATOM 1660 C C . GLY A 1 220 ? 8.521 10.043 16.419 1.00 75.50 220 GLY A C 1
ATOM 1661 O O . GLY A 1 220 ? 8.127 11.191 16.643 1.00 75.50 220 GLY A O 1
ATOM 1662 N N . PRO A 1 221 ? 9.314 9.366 17.269 1.00 50.56 221 PRO A N 1
ATOM 1663 C CA . PRO A 1 221 ? 10.021 10.025 18.365 1.00 50.56 221 PRO A CA 1
ATOM 1664 C C . PRO A 1 221 ? 11.034 11.063 17.862 1.00 50.56 221 PRO A C 1
ATOM 1666 O O . PRO A 1 221 ? 11.516 10.923 16.712 1.00 50.56 221 PRO A O 1
#

Radius of gyration: 32.52 Å; chains: 1; bounding box: 87×50×108 Å